Protein AF-A0A524IY17-F1 (afdb_monomer)

Secondary structure (DSSP, 8-state):
-----PPPPGGGHHHHHH---EEE---SS-TTPPPPTT--HHHHHHHHHT--HHHHHHHHHHTT-SEEEEESB-TTS-BSS--HHHHHHH---TT-B-SS-HHHHHHHHHHHTTPEEEEEEE-TTTTS-HHHHHHHHHHHHHHHHHHGGGEEEEEEET-----HHHHHHHHHHHHTT-TT-EEEEE-SS-TT---

Solvent-accessible surface area (backbone atoms only — not comparable to full-atom values): 10853 Å² total; per-residue (Å²): 130,83,79,78,75,76,81,73,56,81,73,53,48,61,64,66,73,48,75,54,63,50,76,46,88,54,64,90,40,59,91,98,49,69,70,54,91,85,71,43,21,64,60,49,34,53,56,59,68,66,56,58,61,67,63,52,47,51,53,39,56,76,68,66,42,45,29,40,34,41,33,44,29,55,88,90,67,43,28,45,36,59,55,70,58,42,34,74,75,77,40,83,62,66,48,20,40,14,88,58,45,51,59,52,53,44,16,55,55,30,48,76,72,70,21,39,28,27,40,30,36,54,43,68,40,61,88,54,55,72,68,48,32,55,51,40,32,48,35,42,24,53,53,21,45,74,42,20,79,33,43,46,32,39,42,28,39,54,41,67,62,80,52,64,67,59,51,47,52,48,52,50,17,61,21,62,30,20,80,66,34,46,76,43,77,37,47,84,57,66,92,89,63,85,130

Mean predicted aligned error: 4.97 Å

Foldseek 3Di:
DPPPPPDDDPLCVLVVVLVDAEEDEDEQADVVDDRPPPDALVVLQVVLVPDDLPVVLVVCLVVVGQEYEYEQYEPPLQGSADFPLCCVLVNDPRNSHHPDGSLLVNLVSNVVSNYAYEYEDEQQCLPDDPSRLVSVLVRLLRVQQSSARSHAEYEYALNPRPDPVSVVSSVCSNCNRPVSHYYDYHNNDPPPDDD

Radius of gyration: 17.33 Å; Cα contacts (8 Å, |Δi|>4): 299; chains: 1; bounding box: 41×40×54 Å

Nearest PDB structures (foldseek):
  3uet-assembly1_B  TM=6.946E-01  e=8.909E-06  Bifidobacterium longum subsp. infantis ATCC 15697 = JCM 1222 = DSM 20088
  3mo4-assembly2_B  TM=6.524E-01  e=2.198E-05  Bifidobacterium longum subsp. infantis ATCC 15697 = JCM 1222 = DSM 20088
  3mo4-assembly1_A  TM=6.314E-01  e=2.634E-05  Bifidobacterium longum subsp. infantis ATCC 15697 = JCM 1222 = DSM 20088
  5k9h-assembly1_A  TM=6.515E-01  e=6.405E-04  unidentified
  6hze-assembly2_B  TM=6.276E-01  e=1.467E-02  Phocaeicola paurosaccharolyticus

Structure (mmCIF, N/CA/C/O backbone):
data_AF-A0A524IY17-F1
#
_entry.id   AF-A0A524IY17-F1
#
loop_
_atom_site.group_PDB
_atom_site.id
_atom_site.type_symbol
_atom_site.label_atom_id
_atom_site.label_alt_id
_atom_site.label_comp_id
_atom_site.label_asym_id
_atom_site.label_entity_id
_atom_site.label_seq_id
_atom_site.pdbx_PDB_ins_code
_atom_site.Cartn_x
_atom_site.Cartn_y
_atom_site.Cartn_z
_atom_site.occupancy
_atom_site.B_iso_or_equiv
_atom_site.auth_seq_id
_atom_site.auth_comp_id
_atom_site.auth_asym_id
_atom_site.auth_atom_id
_atom_site.pdbx_PDB_model_num
ATOM 1 N N . MET A 1 1 ? 1.339 21.424 35.622 1.00 42.19 1 MET A N 1
ATOM 2 C CA . MET A 1 1 ? 0.299 21.605 34.586 1.00 42.19 1 MET A CA 1
ATOM 3 C C . MET A 1 1 ? -0.195 20.226 34.177 1.00 42.19 1 MET A C 1
ATOM 5 O O . MET A 1 1 ? 0.637 19.453 33.711 1.00 42.19 1 MET A O 1
ATOM 9 N N . PRO A 1 2 ? -1.471 19.858 34.377 1.00 45.47 2 PRO A N 1
ATOM 10 C CA . PRO A 1 2 ? -1.988 18.630 33.789 1.00 45.47 2 PRO A CA 1
ATOM 11 C C . PRO A 1 2 ? -1.947 18.797 32.268 1.00 45.47 2 PRO A C 1
ATOM 13 O O . PRO A 1 2 ? -2.463 19.780 31.739 1.00 45.47 2 PRO A O 1
ATOM 16 N N . SER A 1 3 ? -1.276 17.873 31.585 1.00 53.62 3 SER A N 1
ATOM 17 C CA . SER A 1 3 ? -1.263 17.780 30.126 1.00 53.62 3 SER A CA 1
ATOM 18 C C . SER A 1 3 ? -2.704 17.789 29.618 1.00 53.62 3 SER A C 1
ATOM 20 O O . SER A 1 3 ? -3.482 16.886 29.932 1.00 53.62 3 SER A O 1
ATOM 22 N N . THR A 1 4 ? -3.088 18.819 28.866 1.00 54.66 4 THR A N 1
ATOM 23 C CA . THR A 1 4 ? -4.341 18.811 28.119 1.00 54.66 4 THR A CA 1
ATOM 24 C C . THR A 1 4 ? -4.224 17.710 27.076 1.00 54.66 4 THR A C 1
ATOM 26 O O . THR A 1 4 ? -3.533 17.851 26.067 1.00 54.66 4 THR A O 1
ATOM 29 N N . ALA A 1 5 ? -4.854 16.566 27.346 1.00 63.03 5 ALA A N 1
ATOM 30 C CA . ALA A 1 5 ? -4.894 15.460 26.405 1.00 63.03 5 ALA A CA 1
ATOM 31 C C . ALA A 1 5 ? -5.408 15.989 25.058 1.00 63.03 5 ALA A C 1
ATOM 33 O O . ALA A 1 5 ? -6.539 16.471 24.962 1.00 63.03 5 ALA A O 1
ATOM 34 N N . LYS A 1 6 ? -4.559 15.950 24.022 1.00 65.25 6 LYS A N 1
ATOM 35 C CA . LYS A 1 6 ? -4.951 16.342 22.664 1.00 65.25 6 LYS A CA 1
ATOM 36 C C . LYS A 1 6 ? -6.201 15.552 22.281 1.00 65.25 6 LYS A C 1
ATOM 38 O O . LYS A 1 6 ? -6.191 14.321 22.322 1.00 65.25 6 LYS A O 1
ATOM 43 N N . LYS A 1 7 ? -7.271 16.260 21.904 1.00 67.94 7 LYS A N 1
ATOM 44 C CA . LYS A 1 7 ? -8.496 15.645 21.383 1.00 67.94 7 LYS A CA 1
ATOM 45 C C . LYS A 1 7 ? -8.116 14.801 20.167 1.00 67.94 7 LYS A C 1
ATOM 47 O O . LYS A 1 7 ? -7.589 15.326 19.188 1.00 67.94 7 LYS A O 1
ATOM 52 N N . LEU A 1 8 ? -8.329 13.493 20.264 1.00 64.56 8 LEU A N 1
ATOM 53 C CA . LEU A 1 8 ? -8.053 12.568 19.171 1.00 64.56 8 LEU A CA 1
ATOM 54 C C . LEU A 1 8 ? -8.943 12.916 17.977 1.00 64.56 8 LEU A C 1
ATOM 56 O O . LEU A 1 8 ? -10.128 13.215 18.151 1.00 64.56 8 LEU A O 1
ATOM 60 N N . SER A 1 9 ? -8.371 12.851 16.776 1.00 72.62 9 SER A N 1
ATOM 61 C CA . SER A 1 9 ? -9.166 12.897 15.552 1.00 72.62 9 SER A CA 1
ATOM 62 C C . SER A 1 9 ? -10.192 11.756 15.584 1.00 72.62 9 SER A C 1
ATOM 64 O O . SER A 1 9 ? -9.818 10.629 15.930 1.00 72.62 9 SER A O 1
ATOM 66 N N . PRO A 1 10 ? -11.460 11.987 15.200 1.00 71.44 10 PRO A N 1
ATOM 67 C CA . PRO A 1 10 ? -12.429 10.906 15.022 1.00 71.44 10 PRO A CA 1
ATOM 68 C C . PRO A 1 10 ? -11.886 9.775 14.134 1.00 71.44 10 PRO A C 1
ATOM 70 O O . PRO A 1 10 ? -12.119 8.602 14.423 1.00 71.44 10 PRO A O 1
ATOM 73 N N . THR A 1 11 ? -11.062 10.125 13.138 1.00 80.81 11 THR A N 1
ATOM 74 C CA . THR A 1 11 ? -10.456 9.189 12.180 1.00 80.81 11 THR A CA 1
ATOM 75 C C . THR A 1 11 ? -9.428 8.240 12.800 1.00 80.81 11 THR A C 1
ATOM 77 O O . THR A 1 11 ? -9.231 7.139 12.294 1.00 80.81 11 THR A O 1
ATOM 80 N N . THR A 1 12 ? -8.798 8.601 13.927 1.00 86.50 12 THR A N 1
ATOM 81 C CA . THR A 1 12 ? -7.769 7.772 14.588 1.00 86.50 12 THR A CA 1
ATOM 82 C C . THR A 1 12 ? -8.304 6.947 15.757 1.00 86.50 12 THR A C 1
ATOM 84 O O . THR A 1 12 ? -7.593 6.084 16.278 1.00 86.50 12 THR A O 1
ATOM 87 N N . LYS A 1 13 ? -9.562 7.165 16.165 1.00 90.69 13 LYS A N 1
ATOM 88 C CA . LYS A 1 13 ? -10.183 6.474 17.304 1.00 90.69 13 LYS A CA 1
ATOM 89 C C . LYS A 1 13 ? -10.174 4.952 17.131 1.00 90.69 13 LYS A C 1
ATOM 91 O O . LYS A 1 13 ? -9.831 4.243 18.073 1.00 90.69 13 LYS A O 1
ATOM 96 N N . TRP A 1 14 ? -10.502 4.458 15.935 1.00 93.19 14 TRP A N 1
ATOM 97 C CA . TRP A 1 14 ? -10.591 3.017 15.676 1.00 93.19 14 TRP A CA 1
ATOM 98 C C . TRP A 1 14 ? -9.255 2.302 15.910 1.00 93.19 14 TRP A C 1
ATOM 100 O O . TRP A 1 14 ? -9.248 1.212 16.468 1.00 93.19 14 TRP A O 1
ATOM 110 N N . LEU A 1 15 ? -8.130 2.919 15.528 1.00 94.19 15 LEU A N 1
ATOM 111 C CA . LEU A 1 15 ? -6.809 2.298 15.645 1.00 94.19 15 LEU A CA 1
ATOM 112 C C . LEU A 1 15 ? -6.390 2.188 17.113 1.00 94.19 15 LEU A C 1
ATOM 114 O O . LEU A 1 15 ? -5.868 1.162 17.540 1.00 94.19 15 LEU A O 1
ATOM 118 N N . ARG A 1 16 ? -6.685 3.222 17.909 1.00 91.81 16 ARG A N 1
ATOM 119 C CA . ARG A 1 16 ? -6.499 3.181 19.364 1.00 91.81 16 ARG A CA 1
ATOM 120 C C . ARG A 1 16 ? -7.336 2.066 19.997 1.00 91.81 16 ARG A C 1
ATOM 122 O O . ARG A 1 16 ? -6.832 1.331 20.841 1.00 91.81 16 ARG A O 1
ATOM 129 N N . ASP A 1 17 ? -8.603 1.960 19.604 1.00 93.81 17 ASP A N 1
ATOM 130 C CA . ASP A 1 17 ? -9.542 0.993 20.179 1.00 93.81 17 ASP A CA 1
ATOM 131 C C . ASP A 1 17 ? -9.215 -0.453 19.749 1.00 93.81 17 ASP A C 1
ATOM 133 O O . ASP A 1 17 ? -9.457 -1.385 20.516 1.00 93.81 17 ASP A O 1
ATOM 137 N N . ALA A 1 18 ? -8.603 -0.636 18.572 1.00 95.75 18 ALA A N 1
ATOM 138 C CA . ALA A 1 18 ? -8.152 -1.926 18.049 1.00 95.75 18 ALA A CA 1
ATOM 139 C C . ALA A 1 18 ? -7.019 -2.563 18.877 1.00 95.75 18 ALA A C 1
ATOM 141 O O . ALA A 1 18 ? -6.963 -3.785 18.990 1.00 95.75 18 ALA A O 1
ATOM 142 N N . LYS A 1 19 ? -6.154 -1.747 19.502 1.00 95.19 19 LYS A N 1
ATOM 143 C CA . LYS A 1 19 ? -5.011 -2.125 20.370 1.00 95.19 19 LYS A CA 1
ATOM 144 C C . LYS A 1 19 ? -3.874 -2.903 19.699 1.00 95.19 19 LYS A C 1
ATOM 146 O O . LYS A 1 19 ? -2.718 -2.637 20.006 1.00 95.19 19 LYS A O 1
ATOM 151 N N . TRP A 1 20 ? -4.176 -3.858 18.829 1.00 97.62 20 TRP A N 1
ATOM 152 C CA . TRP A 1 20 ? -3.202 -4.717 18.163 1.00 97.62 20 TRP A CA 1
ATOM 153 C C . TRP A 1 20 ? -3.673 -5.062 16.752 1.00 97.62 20 TRP A C 1
ATOM 155 O O . TRP A 1 20 ? -4.853 -4.948 16.446 1.00 97.62 20 TRP A O 1
ATOM 165 N N . GLY A 1 21 ? -2.756 -5.504 15.901 1.00 97.75 21 GLY A N 1
ATOM 166 C CA . GLY A 1 21 ? -3.056 -6.011 14.567 1.00 97.75 21 GLY A CA 1
ATOM 167 C C . GLY A 1 21 ? -1.892 -6.841 14.048 1.00 97.75 21 GLY A C 1
ATOM 168 O O . GLY A 1 21 ? -0.900 -7.030 14.755 1.00 97.75 21 GLY A O 1
ATOM 169 N N . LEU A 1 22 ? -2.008 -7.334 12.819 1.00 98.19 22 LEU A N 1
ATOM 170 C CA . LEU A 1 22 ? -0.959 -8.127 12.179 1.00 98.19 22 LEU A CA 1
ATOM 171 C C . LEU A 1 22 ? -0.368 -7.390 10.984 1.00 98.19 22 LEU A C 1
ATOM 173 O O . LEU A 1 22 ? -1.062 -6.657 10.286 1.00 98.19 22 LEU A O 1
ATOM 177 N N . PHE A 1 23 ? 0.920 -7.606 10.746 1.00 97.06 23 PHE A N 1
ATOM 178 C CA . PHE A 1 23 ? 1.643 -7.030 9.623 1.00 97.06 23 PHE A CA 1
ATOM 179 C C . PHE A 1 23 ? 2.423 -8.135 8.928 1.00 97.06 23 PHE A C 1
ATOM 181 O O . PHE A 1 23 ? 3.188 -8.849 9.571 1.00 97.06 23 PHE A O 1
ATOM 188 N N . THR A 1 24 ? 2.246 -8.273 7.614 1.00 94.19 24 THR A N 1
ATOM 189 C CA . THR A 1 24 ? 3.071 -9.159 6.790 1.00 94.19 24 THR A CA 1
ATOM 190 C C . THR A 1 24 ? 3.801 -8.389 5.698 1.00 94.19 24 THR A C 1
ATOM 192 O O . THR A 1 24 ? 3.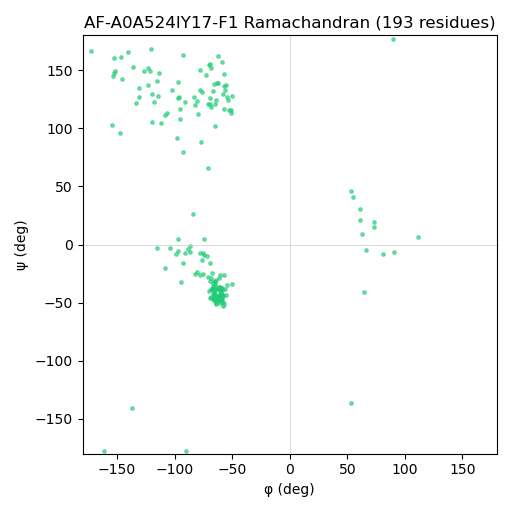216 -7.634 4.917 1.00 94.19 24 THR A O 1
ATOM 195 N N . HIS A 1 25 ? 5.105 -8.630 5.621 1.00 93.06 25 HIS A N 1
ATOM 196 C CA . HIS A 1 25 ? 5.881 -8.294 4.443 1.00 93.06 25 HIS A CA 1
ATOM 197 C C . HIS A 1 25 ? 5.676 -9.369 3.378 1.00 93.06 25 HIS A C 1
ATOM 199 O O . HIS A 1 25 ? 6.090 -10.511 3.551 1.00 93.06 25 HIS A O 1
ATOM 205 N N . TYR A 1 26 ? 5.009 -8.989 2.289 1.00 94.44 26 TYR A N 1
ATOM 206 C CA . TYR A 1 26 ? 4.805 -9.828 1.114 1.00 94.44 26 TYR A CA 1
ATOM 207 C C . TYR A 1 26 ? 5.597 -9.225 -0.046 1.00 94.44 26 TYR A C 1
ATOM 209 O O . TYR A 1 26 ? 5.260 -8.158 -0.554 1.00 94.44 26 TYR A O 1
ATOM 217 N N . MET A 1 27 ? 6.722 -9.852 -0.371 1.00 91.88 27 MET A N 1
ATOM 218 C CA . MET A 1 27 ? 7.768 -9.297 -1.231 1.00 91.88 27 MET A CA 1
ATOM 219 C C . MET A 1 27 ? 8.534 -10.428 -1.926 1.00 91.88 27 MET A C 1
ATOM 221 O O . MET A 1 27 ? 8.505 -11.573 -1.477 1.00 91.88 27 MET A O 1
ATOM 225 N N . VAL A 1 28 ? 9.223 -10.106 -3.025 1.00 91.19 28 VAL A N 1
ATOM 226 C CA . VAL A 1 28 ? 9.990 -11.079 -3.833 1.00 91.19 28 VAL A CA 1
ATOM 227 C C . VAL A 1 28 ? 11.275 -11.577 -3.168 1.00 91.19 28 VAL A C 1
ATOM 229 O O . VAL A 1 28 ? 11.904 -12.504 -3.670 1.00 91.19 28 VAL A O 1
ATOM 232 N N . HIS A 1 29 ? 11.682 -10.961 -2.062 1.00 85.06 29 HIS A N 1
ATOM 233 C CA . HIS A 1 29 ? 12.916 -11.254 -1.347 1.00 85.06 29 HIS A CA 1
ATOM 234 C C . HIS A 1 29 ? 12.685 -11.192 0.164 1.00 85.06 29 HIS A C 1
ATOM 236 O O . HIS A 1 29 ? 11.682 -10.659 0.624 1.00 85.06 29 HIS A O 1
ATOM 242 N N . MET A 1 30 ? 13.616 -11.715 0.958 1.00 82.25 30 MET A N 1
ATOM 243 C CA . MET A 1 30 ? 13.570 -11.517 2.410 1.00 82.25 30 MET A CA 1
ATOM 244 C C . MET A 1 30 ? 13.840 -10.047 2.758 1.00 82.25 30 MET A C 1
ATOM 246 O O . MET A 1 30 ? 14.587 -9.390 2.025 1.00 82.25 30 MET A O 1
ATOM 250 N N . PRO A 1 31 ? 13.314 -9.515 3.877 1.00 76.81 31 PRO A N 1
ATOM 251 C CA . PRO A 1 31 ? 13.676 -8.179 4.339 1.00 76.81 31 PRO A CA 1
ATOM 252 C C . PRO A 1 31 ? 15.200 -8.002 4.381 1.00 76.81 31 PRO A C 1
ATOM 254 O O . PRO A 1 31 ? 15.908 -8.831 4.951 1.00 76.81 31 PRO A O 1
ATOM 257 N N . SER A 1 32 ? 15.700 -6.939 3.746 1.00 77.62 32 SER A N 1
ATOM 258 C CA . SER A 1 32 ? 17.138 -6.639 3.593 1.00 77.62 32 SER A CA 1
ATOM 259 C C . SER A 1 32 ? 17.967 -7.658 2.787 1.00 77.62 32 SER A C 1
ATOM 261 O O . SER A 1 32 ? 19.190 -7.546 2.754 1.00 77.62 32 SER A O 1
ATOM 263 N N . GLY A 1 33 ? 17.333 -8.634 2.133 1.00 83.56 33 GLY A N 1
ATOM 264 C CA . GLY A 1 33 ? 17.981 -9.597 1.240 1.00 83.56 33 GLY A CA 1
ATOM 265 C C . GLY A 1 33 ? 17.981 -9.154 -0.231 1.00 83.56 33 GLY A C 1
ATOM 266 O O . GLY A 1 33 ? 17.204 -8.272 -0.606 1.00 83.56 33 GLY A O 1
ATOM 267 N N . PRO A 1 34 ? 18.836 -9.761 -1.076 1.00 88.88 34 PRO A N 1
ATOM 268 C CA . PRO A 1 34 ? 18.829 -9.505 -2.511 1.00 88.88 34 PRO A CA 1
ATOM 269 C C . PRO A 1 34 ? 17.574 -10.087 -3.171 1.00 88.88 34 PRO A C 1
ATOM 271 O O . PRO A 1 34 ? 16.989 -11.061 -2.691 1.00 88.88 34 PRO A O 1
ATOM 274 N N . ILE A 1 35 ? 17.190 -9.506 -4.306 1.00 91.06 35 ILE A N 1
ATOM 275 C CA . ILE A 1 35 ? 16.221 -10.127 -5.211 1.00 91.06 35 ILE A CA 1
ATOM 276 C C . ILE A 1 35 ? 16.880 -11.385 -5.790 1.00 91.06 35 ILE A C 1
ATOM 278 O O . ILE A 1 35 ? 18.026 -11.281 -6.223 1.00 91.06 35 ILE A O 1
ATOM 282 N N . PRO A 1 36 ? 16.198 -12.544 -5.802 1.00 91.25 36 PRO A N 1
ATOM 283 C CA . PRO A 1 36 ? 16.723 -13.738 -6.458 1.00 91.25 36 PRO A CA 1
ATOM 284 C C . PRO A 1 36 ? 17.060 -13.470 -7.931 1.00 91.25 36 PRO A C 1
ATOM 286 O O . PRO A 1 36 ? 16.276 -12.822 -8.626 1.00 91.25 36 PRO A O 1
ATOM 289 N N . ASP A 1 37 ? 18.200 -13.976 -8.404 1.00 92.50 37 ASP A N 1
ATOM 290 C CA . ASP A 1 37 ? 18.693 -13.725 -9.769 1.00 92.50 37 ASP A CA 1
ATOM 291 C C . ASP A 1 37 ? 17.732 -14.238 -10.854 1.00 92.50 37 ASP A C 1
ATOM 293 O O . ASP A 1 37 ? 17.662 -13.680 -11.948 1.00 92.50 37 ASP A O 1
ATOM 297 N N . ASP A 1 38 ? 16.968 -15.286 -10.545 1.00 94.31 38 ASP A N 1
ATOM 298 C CA . ASP A 1 38 ? 15.969 -15.892 -11.422 1.00 94.31 38 ASP A CA 1
ATOM 299 C C . ASP A 1 38 ? 14.586 -15.225 -11.328 1.00 94.31 38 ASP A C 1
ATOM 301 O O . ASP A 1 38 ? 13.672 -15.619 -12.047 1.00 94.31 38 ASP A O 1
ATOM 305 N N . MET A 1 39 ? 14.401 -14.212 -10.472 1.00 96.06 39 MET A N 1
ATOM 306 C CA . MET A 1 39 ? 13.105 -13.559 -10.286 1.00 96.06 39 MET A CA 1
ATOM 307 C C . MET A 1 39 ? 12.700 -12.740 -11.516 1.00 96.06 39 MET A C 1
ATOM 309 O O . MET A 1 39 ? 13.345 -11.750 -11.870 1.00 96.06 39 MET A O 1
ATOM 313 N N . THR A 1 40 ? 11.552 -13.086 -12.100 1.00 96.94 40 THR A N 1
ATOM 314 C CA . THR A 1 40 ? 10.927 -12.378 -13.227 1.00 96.94 40 THR A CA 1
ATOM 315 C C . THR A 1 40 ? 9.527 -11.878 -12.873 1.00 96.94 40 THR A C 1
ATOM 317 O O . THR A 1 40 ? 8.940 -12.272 -11.861 1.00 96.94 40 THR A O 1
ATOM 320 N N . GLY A 1 41 ? 8.961 -11.011 -13.720 1.00 97.38 41 GLY A N 1
ATOM 321 C CA . GLY A 1 41 ? 7.566 -10.580 -13.593 1.00 97.38 41 GLY A CA 1
ATOM 322 C C . GLY A 1 41 ? 6.575 -11.746 -13.652 1.00 97.38 41 GLY A C 1
ATOM 323 O O . GLY A 1 41 ? 5.620 -11.765 -12.881 1.00 97.38 41 GLY A O 1
ATOM 324 N N . ASP A 1 42 ? 6.829 -12.758 -14.485 1.00 98.25 42 ASP A N 1
ATOM 325 C CA . ASP A 1 42 ? 5.977 -13.953 -14.578 1.00 98.25 42 ASP A CA 1
ATOM 326 C C . ASP A 1 42 ? 6.013 -14.782 -13.294 1.00 98.25 42 ASP A C 1
ATOM 328 O O . ASP A 1 42 ? 4.965 -15.079 -12.727 1.00 98.25 42 ASP A O 1
ATOM 332 N N . ILE A 1 43 ? 7.208 -15.044 -12.755 1.00 97.88 43 ILE A N 1
ATOM 333 C CA . ILE A 1 43 ? 7.359 -15.754 -11.477 1.00 97.88 43 ILE A CA 1
ATOM 334 C C . ILE A 1 43 ? 6.685 -14.980 -10.340 1.00 97.88 43 ILE A C 1
ATOM 336 O O . ILE A 1 43 ? 6.082 -15.577 -9.444 1.00 97.88 43 ILE A O 1
ATOM 340 N N . TRP A 1 44 ? 6.769 -13.647 -10.351 1.00 97.88 44 TRP A N 1
ATOM 341 C CA . TRP A 1 44 ? 6.060 -12.832 -9.371 1.00 97.88 44 TRP A CA 1
ATOM 342 C C . TRP A 1 44 ? 4.540 -12.934 -9.531 1.00 97.88 44 TRP A C 1
ATOM 344 O O . TRP A 1 44 ? 3.846 -13.138 -8.536 1.00 97.88 44 TRP A O 1
ATOM 354 N N . ASN A 1 45 ? 4.023 -12.872 -10.760 1.00 98.62 45 ASN A N 1
ATOM 355 C CA . ASN A 1 45 ? 2.601 -13.084 -11.034 1.00 98.62 45 ASN A CA 1
ATOM 356 C C . ASN A 1 45 ? 2.135 -14.459 -10.555 1.00 98.62 45 ASN A C 1
ATOM 358 O O . ASN A 1 45 ? 1.120 -14.524 -9.873 1.00 98.62 45 ASN A O 1
ATOM 362 N N . ASP A 1 46 ? 2.887 -15.532 -10.801 1.00 98.38 46 ASP A N 1
ATOM 363 C CA . ASP A 1 46 ? 2.544 -16.874 -10.312 1.00 98.38 46 ASP A CA 1
ATOM 364 C C . ASP A 1 46 ? 2.461 -16.923 -8.781 1.00 98.38 46 ASP A C 1
ATOM 366 O O . ASP A 1 46 ? 1.512 -17.473 -8.213 1.00 98.38 46 ASP A O 1
ATOM 370 N N . LYS A 1 47 ? 3.407 -16.274 -8.086 1.00 97.69 47 LYS A N 1
ATOM 371 C CA . LYS A 1 47 ? 3.380 -16.154 -6.620 1.00 97.69 47 LYS A CA 1
ATOM 372 C C . LYS A 1 47 ? 2.139 -15.404 -6.143 1.00 97.69 47 LYS A C 1
ATOM 374 O O . LYS A 1 47 ? 1.459 -15.901 -5.243 1.00 97.69 47 LYS A O 1
ATOM 379 N N . VAL A 1 48 ? 1.821 -14.256 -6.743 1.00 98.38 48 VAL A N 1
ATOM 380 C CA . VAL A 1 48 ? 0.638 -13.463 -6.373 1.00 98.38 48 VAL A CA 1
ATOM 381 C C . VAL A 1 48 ? -0.652 -14.202 -6.720 1.00 98.38 48 VAL A C 1
ATOM 383 O O . VAL A 1 48 ? -1.572 -14.212 -5.910 1.00 98.38 48 VAL A O 1
ATOM 386 N N . ASN A 1 49 ? -0.717 -14.904 -7.850 1.00 98.62 49 ASN A N 1
ATOM 387 C CA . ASN A 1 49 ? -1.862 -15.723 -8.260 1.00 98.62 49 ASN A CA 1
ATOM 388 C C . ASN A 1 49 ? -2.099 -16.914 -7.322 1.00 98.62 49 ASN A C 1
ATOM 390 O O . ASN A 1 49 ? -3.245 -17.274 -7.070 1.00 98.62 49 ASN A O 1
ATOM 394 N N . SER A 1 50 ? -1.044 -17.476 -6.729 1.00 98.25 50 SER A N 1
ATOM 395 C CA . SER A 1 50 ? -1.159 -18.566 -5.748 1.00 98.25 50 SER A CA 1
ATOM 396 C C . SER A 1 50 ? -1.668 -18.130 -4.363 1.00 98.25 50 SER A C 1
ATOM 398 O O . SER A 1 50 ? -1.949 -18.976 -3.508 1.00 98.25 50 SER A O 1
ATOM 400 N N . PHE A 1 51 ? -1.787 -16.821 -4.109 1.00 98.50 51 PHE A N 1
ATOM 401 C CA . PHE A 1 51 ? -2.198 -16.298 -2.807 1.00 98.50 51 PHE A CA 1
ATOM 402 C C . PHE A 1 51 ? -3.672 -16.617 -2.508 1.00 98.50 51 PHE A C 1
ATOM 404 O O . PHE A 1 51 ? -4.568 -16.256 -3.275 1.00 98.50 51 PHE A O 1
ATOM 411 N N . GLN A 1 52 ? -3.927 -17.246 -1.359 1.00 98.50 52 GLN A N 1
ATOM 412 C CA . GLN A 1 52 ? -5.259 -17.680 -0.924 1.00 98.50 52 GLN A CA 1
ATOM 413 C C . GLN A 1 52 ? -5.862 -16.653 0.045 1.00 98.50 52 GLN A C 1
ATOM 415 O O . GLN A 1 52 ? -5.605 -16.683 1.250 1.00 98.50 52 GLN A O 1
ATOM 420 N N . VAL A 1 53 ? -6.611 -15.701 -0.518 1.00 98.75 53 VAL A N 1
ATOM 421 C CA . VAL A 1 53 ? -7.214 -14.560 0.197 1.00 98.75 53 VAL A CA 1
ATOM 422 C C . VAL A 1 53 ? -8.207 -15.023 1.265 1.00 98.75 53 VAL A C 1
ATOM 424 O O . VAL A 1 53 ? -8.139 -14.561 2.402 1.00 98.75 53 VAL A O 1
ATOM 427 N N . ASP A 1 54 ? -9.067 -15.976 0.919 1.00 98.50 54 ASP A N 1
ATOM 428 C CA . ASP A 1 54 ? -10.062 -16.596 1.795 1.00 98.50 54 ASP A CA 1
ATOM 429 C C . ASP A 1 54 ? -9.418 -17.276 3.011 1.00 98.50 54 ASP A C 1
ATOM 431 O O . ASP A 1 54 ? -9.791 -17.001 4.150 1.00 98.50 54 ASP A O 1
ATOM 435 N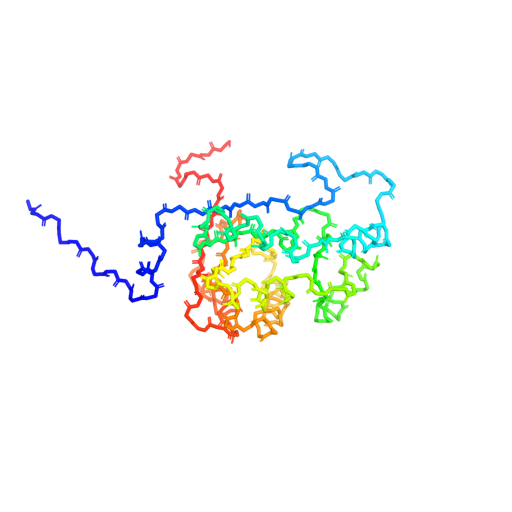 N . LYS A 1 55 ? -8.377 -18.087 2.790 1.00 98.69 55 LYS A N 1
ATOM 436 C CA . LYS A 1 55 ? -7.687 -18.809 3.868 1.00 98.69 55 LYS A CA 1
ATOM 437 C C . LYS A 1 55 ? -6.967 -17.874 4.826 1.00 98.69 55 LYS A C 1
ATOM 439 O O . LYS A 1 55 ? -7.011 -18.093 6.036 1.00 98.69 55 LYS A O 1
ATOM 444 N N . LEU A 1 56 ? -6.316 -16.827 4.312 1.00 98.56 56 LEU A N 1
ATOM 445 C CA . LEU A 1 56 ? -5.741 -15.801 5.180 1.00 98.56 56 LEU A CA 1
ATOM 446 C C . LEU A 1 56 ? -6.849 -15.110 5.982 1.00 98.56 56 LEU A C 1
ATOM 448 O O . LEU A 1 56 ? -6.722 -14.940 7.193 1.00 98.56 56 LEU A O 1
ATOM 452 N N . ALA A 1 57 ? -7.945 -14.726 5.329 1.00 98.75 57 ALA A N 1
ATOM 453 C CA . ALA A 1 57 ? -9.053 -14.051 5.983 1.00 98.75 57 ALA A CA 1
ATOM 454 C C . ALA A 1 57 ? -9.701 -14.919 7.081 1.00 98.75 57 ALA A C 1
ATOM 456 O O . ALA A 1 57 ? -10.023 -14.398 8.154 1.00 98.75 57 ALA A O 1
ATOM 457 N N . ASP A 1 58 ? -9.814 -16.234 6.874 1.00 98.81 58 ASP A N 1
ATOM 458 C CA . ASP A 1 58 ? -10.255 -17.204 7.885 1.00 98.81 58 ASP A CA 1
ATOM 459 C C . ASP A 1 58 ? -9.332 -17.205 9.106 1.00 98.81 58 ASP A C 1
ATOM 461 O O . ASP A 1 58 ? -9.802 -17.100 10.241 1.00 98.81 58 ASP A O 1
ATOM 465 N N . GLN A 1 59 ? -8.014 -17.245 8.889 1.00 98.69 59 GLN A N 1
ATOM 466 C CA . GLN A 1 59 ? -7.026 -17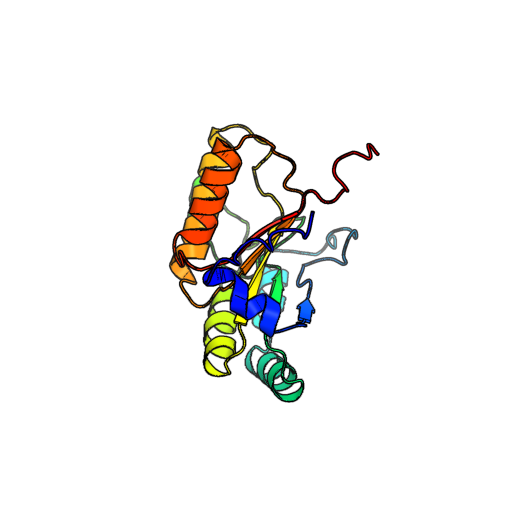.200 9.970 1.00 98.69 59 GLN A CA 1
ATOM 467 C C . GLN A 1 59 ? -7.103 -15.888 10.758 1.00 98.69 59 GLN A C 1
ATOM 469 O O . GLN A 1 59 ? -7.136 -15.903 11.990 1.00 98.69 59 GLN A O 1
ATOM 474 N N . LEU A 1 60 ? -7.184 -14.747 10.068 1.00 98.69 60 LEU A N 1
ATOM 475 C CA . LEU A 1 60 ? -7.307 -13.435 10.710 1.00 98.69 60 LEU A CA 1
ATOM 476 C C . LEU A 1 60 ? -8.611 -13.317 11.515 1.00 98.69 60 LEU A C 1
ATOM 478 O O . LEU A 1 60 ? -8.608 -12.769 12.620 1.00 98.69 60 LEU A O 1
ATOM 482 N N . THR A 1 61 ? -9.705 -13.880 10.996 1.00 98.62 61 THR A N 1
ATOM 483 C CA . THR A 1 61 ? -11.008 -13.929 11.677 1.00 98.62 61 THR A CA 1
ATOM 484 C C . THR A 1 61 ? -10.941 -14.787 12.937 1.00 98.62 61 THR A C 1
ATOM 486 O O . THR A 1 61 ? -11.374 -14.346 14.002 1.00 98.62 61 THR A O 1
ATOM 489 N N . ALA A 1 62 ? -10.353 -15.985 12.851 1.00 98.62 62 ALA A N 1
ATOM 490 C CA . ALA A 1 62 ? -10.186 -16.887 13.989 1.00 98.62 62 ALA A CA 1
ATOM 491 C C . ALA A 1 62 ? -9.356 -16.245 15.114 1.00 98.62 62 ALA A C 1
ATOM 493 O O . ALA A 1 62 ? -9.677 -16.389 16.295 1.00 98.62 62 ALA A O 1
ATOM 494 N N . LEU A 1 63 ? -8.333 -15.473 14.742 1.00 98.25 63 LEU A N 1
ATOM 495 C CA . LEU A 1 63 ? -7.494 -14.706 15.663 1.00 98.25 63 LEU A CA 1
ATOM 496 C C . LEU A 1 63 ? -8.154 -13.409 16.163 1.00 98.25 63 LEU A C 1
ATOM 498 O O . LEU A 1 63 ? -7.607 -12.759 17.052 1.00 98.25 63 LEU A O 1
ATOM 502 N N . LYS A 1 64 ? -9.321 -13.029 15.624 1.00 97.81 64 LYS A N 1
ATOM 503 C CA . LYS A 1 64 ? -10.030 -11.773 15.927 1.00 97.81 64 LYS A CA 1
ATOM 504 C C . LYS A 1 64 ? -9.144 -10.540 15.715 1.00 97.81 64 LYS A C 1
ATOM 506 O O . LYS A 1 64 ? -9.155 -9.606 16.517 1.00 97.81 64 LYS A O 1
ATOM 511 N N . VAL A 1 65 ? -8.361 -10.559 14.638 1.00 98.19 65 VAL A N 1
ATOM 512 C CA . VAL A 1 65 ? -7.450 -9.473 14.261 1.00 98.19 65 VAL A CA 1
ATOM 513 C C . VAL A 1 65 ? -8.280 -8.281 13.775 1.00 98.19 65 VAL A C 1
ATOM 515 O O . VAL A 1 65 ? -9.013 -8.423 12.800 1.00 98.19 65 VAL A O 1
ATOM 518 N N . PRO A 1 66 ? -8.178 -7.094 14.393 1.00 98.12 66 PRO A N 1
ATOM 519 C CA . PRO A 1 66 ? -9.014 -5.954 14.007 1.00 98.12 66 PRO A CA 1
ATOM 520 C C . PRO A 1 66 ? -8.489 -5.211 12.767 1.00 98.12 66 PRO A C 1
ATOM 522 O O . PRO A 1 66 ? -9.258 -4.536 12.080 1.00 98.12 66 PRO A O 1
ATOM 525 N N . TYR A 1 67 ? -7.189 -5.317 12.466 1.00 98.62 67 TYR A N 1
ATOM 526 C CA . TYR A 1 67 ? -6.595 -4.783 11.241 1.00 98.62 67 TYR A CA 1
ATOM 527 C C . TYR A 1 67 ? -5.360 -5.571 10.795 1.00 98.62 67 TYR A C 1
ATOM 529 O O . TYR A 1 67 ? -4.609 -6.107 11.615 1.00 98.62 67 TYR A O 1
ATOM 537 N N . PHE A 1 68 ? -5.138 -5.602 9.484 1.00 98.75 68 PHE A N 1
ATOM 538 C CA . PHE A 1 68 ? -4.054 -6.340 8.843 1.00 98.75 68 PHE A CA 1
ATOM 539 C C . PHE A 1 68 ? -3.292 -5.450 7.860 1.00 98.75 68 PHE A C 1
ATOM 541 O O . PHE A 1 68 ? -3.909 -4.748 7.065 1.00 98.75 68 PHE A O 1
ATOM 548 N N . PHE A 1 69 ? -1.961 -5.494 7.902 1.00 98.56 69 PHE A N 1
ATOM 549 C CA . PHE A 1 69 ? -1.077 -4.820 6.955 1.00 98.56 69 PHE A CA 1
ATOM 550 C C . PHE A 1 69 ? -0.506 -5.791 5.922 1.00 98.56 69 PHE A C 1
ATOM 552 O O . PHE A 1 69 ? 0.072 -6.817 6.289 1.00 98.56 69 PHE A O 1
ATOM 559 N N . ILE A 1 70 ? -0.566 -5.392 4.648 1.00 98.19 70 ILE A N 1
ATOM 560 C CA . ILE A 1 70 ? 0.173 -6.023 3.548 1.00 98.19 70 ILE A CA 1
ATOM 561 C C . ILE A 1 70 ? 1.094 -5.019 2.850 1.00 98.19 70 ILE A C 1
ATOM 563 O O . ILE A 1 70 ? 0.811 -3.824 2.766 1.00 98.19 70 ILE A O 1
ATOM 567 N N . THR A 1 71 ? 2.214 -5.513 2.332 1.00 97.38 71 THR A N 1
ATOM 568 C CA . THR A 1 71 ? 3.122 -4.745 1.472 1.00 97.38 71 THR A CA 1
ATOM 569 C C . THR A 1 71 ? 2.594 -4.722 0.041 1.00 97.38 71 THR A C 1
ATOM 571 O O . THR A 1 71 ? 2.392 -5.784 -0.539 1.00 97.38 71 THR A O 1
ATOM 574 N N . ILE A 1 72 ? 2.391 -3.530 -0.533 1.00 97.81 72 ILE A N 1
ATOM 575 C CA . ILE A 1 72 ? 2.039 -3.397 -1.959 1.00 97.81 72 ILE A CA 1
ATOM 576 C C . ILE A 1 72 ? 3.249 -3.797 -2.806 1.00 97.81 72 ILE A C 1
ATOM 578 O O . ILE A 1 72 ? 3.122 -4.554 -3.759 1.00 97.81 72 ILE A O 1
ATOM 582 N N . GLY A 1 73 ? 4.425 -3.289 -2.432 1.00 94.06 73 GLY A N 1
ATOM 583 C CA . GLY A 1 73 ? 5.730 -3.600 -3.008 1.00 94.06 73 GLY A CA 1
ATOM 584 C C . GLY A 1 73 ? 6.844 -2.948 -2.185 1.00 94.06 73 GLY A C 1
ATOM 585 O O . GLY A 1 73 ? 6.573 -2.093 -1.337 1.00 94.06 73 GLY A O 1
ATOM 586 N N . GLN A 1 74 ? 8.093 -3.361 -2.408 1.00 89.25 74 GLN A N 1
ATOM 587 C CA . GLN A 1 74 ? 9.276 -2.832 -1.715 1.00 89.25 74 GLN A CA 1
ATOM 588 C C . GLN A 1 74 ? 10.432 -2.609 -2.711 1.00 89.25 74 GLN A C 1
ATOM 590 O O . GLN A 1 74 ? 10.200 -2.133 -3.823 1.00 89.25 74 GLN A O 1
ATOM 595 N N . GLY A 1 75 ? 11.676 -2.917 -2.326 1.00 82.38 75 GLY A N 1
ATOM 596 C CA . GLY A 1 75 ? 12.820 -2.884 -3.232 1.00 82.38 75 GLY A CA 1
ATOM 597 C C . GLY A 1 75 ? 12.596 -3.799 -4.439 1.00 82.38 75 GLY A C 1
ATOM 598 O O . GLY A 1 75 ? 11.920 -4.821 -4.350 1.00 82.38 75 GLY A O 1
ATOM 599 N N . GLY A 1 76 ? 13.123 -3.404 -5.599 1.00 82.88 76 GLY A N 1
ATOM 600 C CA . GLY A 1 76 ? 12.993 -4.182 -6.837 1.00 82.88 76 GLY A CA 1
ATOM 601 C C . GLY A 1 76 ? 11.788 -3.864 -7.716 1.00 82.88 76 GLY A C 1
ATOM 602 O O . GLY A 1 76 ? 11.739 -4.356 -8.846 1.00 82.88 76 GLY A O 1
ATOM 603 N N . ASN A 1 77 ? 10.872 -3.010 -7.241 1.00 90.38 77 ASN A N 1
ATOM 604 C CA . ASN A 1 77 ? 9.692 -2.532 -7.974 1.00 90.38 77 ASN A CA 1
ATOM 605 C C . ASN A 1 77 ? 8.718 -3.649 -8.396 1.00 90.38 77 ASN A C 1
ATOM 607 O O . ASN A 1 77 ? 8.059 -3.530 -9.425 1.00 90.38 77 ASN A O 1
ATOM 611 N N . TYR A 1 78 ? 8.634 -4.726 -7.610 1.00 96.81 78 TYR A N 1
ATOM 612 C CA . TYR A 1 78 ? 7.611 -5.763 -7.751 1.00 96.81 78 TYR A CA 1
ATOM 613 C C . TYR A 1 78 ? 6.404 -5.419 -6.874 1.00 96.81 78 TYR A C 1
ATOM 615 O O . TYR A 1 78 ? 6.557 -5.249 -5.662 1.00 96.81 78 TYR A O 1
ATOM 623 N N . TYR A 1 79 ? 5.221 -5.315 -7.483 1.00 98.06 79 TYR A N 1
ATOM 624 C CA . TYR A 1 79 ? 3.987 -4.895 -6.820 1.00 98.06 79 TYR A CA 1
ATOM 625 C C . TYR A 1 79 ? 2.887 -5.955 -6.958 1.00 98.06 79 TYR A C 1
ATOM 627 O O . TYR A 1 79 ? 2.675 -6.507 -8.039 1.00 98.06 79 TYR A O 1
ATOM 635 N N . CYS A 1 80 ? 2.151 -6.234 -5.881 1.00 98.38 80 CYS A N 1
ATOM 636 C CA . CYS A 1 80 ? 1.019 -7.175 -5.865 1.00 98.38 80 CYS A CA 1
ATOM 637 C C . CYS A 1 80 ? -0.310 -6.538 -6.332 1.00 98.38 80 CYS A C 1
ATOM 639 O O . CYS A 1 80 ? -1.394 -6.942 -5.912 1.00 98.38 80 CYS A O 1
ATOM 641 N N . SER A 1 81 ? -0.222 -5.493 -7.159 1.00 98.62 81 SER A N 1
ATOM 642 C CA . SER A 1 81 ? -1.368 -4.821 -7.765 1.00 98.62 81 SER A CA 1
ATOM 643 C C . SER A 1 81 ? -0.973 -4.145 -9.087 1.00 98.62 81 SER A C 1
ATOM 645 O O . SER A 1 81 ? 0.142 -3.611 -9.174 1.00 98.62 81 SER A O 1
ATOM 647 N N . PRO A 1 82 ? -1.865 -4.104 -10.095 1.00 98.62 82 PRO A N 1
ATOM 648 C CA . PRO A 1 82 ? -1.627 -3.400 -11.351 1.00 98.62 82 PRO A CA 1
ATOM 649 C C . PRO A 1 82 ? -1.617 -1.879 -11.161 1.00 98.62 82 PRO A C 1
ATOM 651 O O . PRO A 1 82 ? -2.262 -1.342 -10.256 1.00 98.62 82 PRO A O 1
ATOM 654 N N . ASN A 1 83 ? -0.935 -1.148 -12.045 1.00 98.62 83 ASN A N 1
ATOM 655 C CA . ASN A 1 83 ? -1.016 0.314 -12.111 1.00 98.62 83 ASN A CA 1
ATOM 656 C C . ASN A 1 83 ? -0.685 0.808 -13.526 1.00 98.62 83 ASN A C 1
ATOM 658 O O . ASN A 1 83 ? 0.479 0.867 -13.921 1.00 98.62 83 ASN A O 1
ATOM 662 N N . ALA A 1 84 ? -1.711 1.170 -14.291 1.00 98.44 84 ALA A N 1
ATOM 663 C CA . ALA A 1 84 ? -1.544 1.612 -15.672 1.00 98.44 84 ALA A CA 1
ATOM 664 C C . ALA A 1 84 ? -0.855 2.984 -15.741 1.00 98.44 84 ALA A C 1
ATOM 666 O O . ALA A 1 84 ? -0.092 3.267 -16.666 1.00 98.44 84 ALA A O 1
ATOM 667 N N . THR A 1 85 ? -1.080 3.843 -14.742 1.00 98.69 85 THR A N 1
ATOM 668 C CA . THR A 1 85 ? -0.382 5.126 -14.626 1.00 98.69 85 THR A CA 1
ATOM 669 C C . THR A 1 85 ? 1.115 4.952 -14.412 1.00 98.69 85 THR A C 1
ATOM 671 O O . THR A 1 85 ? 1.882 5.704 -15.010 1.00 98.69 85 THR A O 1
ATOM 674 N N . TYR A 1 86 ? 1.547 3.956 -13.633 1.00 98.44 86 TYR A N 1
ATOM 675 C CA . TYR A 1 86 ? 2.968 3.640 -13.500 1.00 98.44 86 TYR A CA 1
ATOM 676 C C . TYR A 1 86 ? 3.570 3.330 -14.868 1.00 98.44 86 TYR A C 1
ATOM 678 O O . TYR A 1 86 ? 4.535 3.978 -15.266 1.00 98.44 86 TYR A O 1
ATOM 686 N N . GLU A 1 87 ? 2.968 2.407 -15.620 1.00 97.75 87 GLU A N 1
ATOM 687 C CA . GLU A 1 87 ? 3.528 1.978 -16.905 1.00 97.75 87 GLU A CA 1
ATOM 688 C C . GLU A 1 87 ? 3.516 3.089 -17.959 1.00 97.75 87 GLU A C 1
ATOM 690 O O . GLU A 1 87 ? 4.442 3.217 -18.758 1.00 97.75 87 GLU A O 1
ATOM 695 N N . ARG A 1 88 ? 2.511 3.967 -17.911 1.00 98.50 88 ARG A N 1
ATOM 696 C CA . ARG A 1 88 ? 2.441 5.161 -18.759 1.00 98.50 88 ARG A CA 1
ATOM 697 C C . ARG A 1 88 ? 3.530 6.191 -18.440 1.00 98.50 88 ARG A C 1
ATOM 699 O O . ARG A 1 88 ? 3.979 6.884 -19.348 1.00 98.50 88 ARG A O 1
ATOM 706 N N . LEU A 1 89 ? 3.906 6.353 -17.169 1.00 98.19 89 LEU A N 1
ATOM 707 C CA . LEU A 1 89 ? 4.827 7.407 -16.718 1.00 98.19 89 LEU A CA 1
ATOM 708 C C . LEU A 1 89 ? 6.289 6.953 -16.635 1.00 98.19 89 LEU A C 1
ATOM 710 O O . LEU A 1 89 ? 7.183 7.766 -16.861 1.00 98.19 89 LEU A O 1
ATOM 714 N N . PHE A 1 90 ? 6.520 5.681 -16.312 1.00 97.06 90 PHE A N 1
ATOM 715 C CA . PHE A 1 90 ? 7.843 5.096 -16.081 1.00 97.06 90 PHE A CA 1
ATOM 716 C C . PHE A 1 90 ? 8.223 4.021 -17.111 1.00 97.06 90 PHE A C 1
ATOM 718 O O . PHE A 1 90 ? 9.350 3.530 -17.088 1.00 97.06 90 PHE A O 1
ATOM 725 N N . GLY A 1 91 ? 7.321 3.692 -18.040 1.00 97.12 91 GLY A N 1
ATOM 726 C CA . GLY A 1 91 ? 7.523 2.666 -19.060 1.00 97.12 91 GLY A CA 1
ATOM 727 C C . GLY A 1 91 ? 7.075 1.275 -18.612 1.00 97.12 91 GLY A C 1
ATOM 728 O O . GLY A 1 91 ? 6.641 1.067 -17.480 1.00 97.12 91 GLY A O 1
ATOM 729 N N . ASN A 1 92 ? 7.176 0.310 -19.528 1.00 95.38 92 ASN A N 1
ATOM 730 C CA . ASN A 1 92 ? 6.748 -1.069 -19.296 1.00 95.38 92 ASN A CA 1
ATOM 731 C C . ASN A 1 92 ? 7.425 -1.654 -18.045 1.00 95.38 92 ASN A C 1
ATOM 733 O O . ASN A 1 92 ? 8.653 -1.647 -17.927 1.00 95.38 92 ASN A O 1
ATOM 737 N N . SER A 1 93 ? 6.621 -2.189 -17.126 1.00 95.12 93 SER A N 1
ATOM 738 C CA . SER A 1 93 ? 7.125 -2.762 -15.881 1.00 95.12 93 SER A CA 1
ATOM 739 C C . SER A 1 93 ? 7.793 -4.126 -16.047 1.00 95.12 93 SER A C 1
ATOM 741 O O . SER A 1 93 ? 8.353 -4.642 -15.084 1.00 95.12 93 SER A O 1
ATOM 743 N N . ASN A 1 94 ? 7.726 -4.726 -17.239 1.00 96.50 94 ASN A N 1
ATOM 744 C CA . ASN A 1 94 ? 8.066 -6.121 -17.511 1.00 96.50 94 ASN A CA 1
ATOM 745 C C . ASN A 1 94 ? 7.314 -7.073 -16.569 1.00 96.50 94 ASN A C 1
ATOM 747 O O . ASN A 1 94 ? 7.910 -7.970 -15.972 1.00 96.50 94 ASN A O 1
ATOM 751 N N . ARG A 1 95 ? 6.002 -6.832 -16.405 1.00 96.75 95 ARG A N 1
ATOM 752 C CA . ARG A 1 95 ? 5.084 -7.619 -15.558 1.00 96.75 95 ARG A CA 1
ATOM 753 C C . ARG A 1 95 ? 5.458 -7.630 -14.070 1.00 96.75 95 ARG A C 1
ATOM 755 O O . ARG A 1 95 ? 5.050 -8.516 -13.326 1.00 96.75 95 ARG A O 1
ATOM 762 N N . LYS A 1 96 ? 6.238 -6.646 -13.608 1.00 97.31 96 LYS A N 1
ATOM 763 C CA . LYS A 1 96 ? 6.539 -6.472 -12.177 1.00 97.31 96 LYS A CA 1
ATOM 764 C C . LYS A 1 96 ? 5.363 -5.890 -11.401 1.00 97.31 96 LYS A C 1
ATOM 766 O O . LYS A 1 96 ? 5.251 -6.133 -10.201 1.00 97.31 96 LYS A O 1
ATOM 771 N N . LEU A 1 97 ? 4.482 -5.154 -12.074 1.00 98.44 97 LEU A N 1
ATOM 772 C CA . LEU A 1 97 ? 3.120 -4.954 -11.603 1.00 98.44 97 LEU A CA 1
ATOM 773 C C . LEU A 1 97 ? 2.297 -6.161 -12.040 1.00 98.44 97 LEU A C 1
ATOM 775 O O . LEU A 1 97 ? 2.334 -6.553 -13.204 1.00 98.44 97 LEU A O 1
ATOM 779 N N . THR A 1 98 ? 1.620 -6.782 -11.085 1.00 98.44 98 THR A N 1
ATOM 780 C CA . THR A 1 98 ? 0.866 -8.016 -11.330 1.00 98.44 98 THR A CA 1
ATOM 781 C C . THR A 1 98 ? -0.459 -7.743 -12.022 1.00 98.44 98 THR A C 1
ATOM 783 O O . THR A 1 98 ? -1.059 -6.688 -11.826 1.00 98.44 98 THR A O 1
ATOM 786 N N . ASP A 1 99 ? -0.925 -8.711 -12.813 1.00 98.31 99 ASP A N 1
ATOM 787 C CA . ASP A 1 99 ? -2.234 -8.639 -13.472 1.00 98.31 99 ASP A CA 1
ATOM 788 C C . ASP A 1 99 ? -3.367 -8.724 -12.430 1.00 98.31 99 ASP A C 1
ATOM 790 O O . ASP A 1 99 ? -4.382 -8.028 -12.523 1.00 98.31 99 ASP A O 1
ATOM 794 N N . ARG A 1 100 ? -3.172 -9.560 -11.400 1.00 98.50 100 ARG A N 1
ATOM 795 C CA . ARG A 1 100 ? -4.075 -9.707 -10.252 1.00 98.50 100 ARG A CA 1
ATOM 796 C C . ARG A 1 100 ? -3.919 -8.535 -9.283 1.00 98.50 100 ARG A C 1
ATOM 798 O O . ARG A 1 100 ? -2.820 -8.227 -8.836 1.00 98.50 100 ARG A O 1
ATOM 805 N N . ASP A 1 101 ? -5.036 -7.936 -8.875 1.00 98.81 101 ASP A N 1
ATOM 806 C CA . ASP A 1 101 ? -5.055 -6.897 -7.839 1.00 98.81 101 ASP A CA 1
ATOM 807 C C . ASP A 1 101 ? -5.296 -7.509 -6.451 1.00 98.81 101 ASP A C 1
ATOM 809 O O . ASP A 1 101 ? -6.410 -7.478 -5.920 1.00 98.81 101 ASP A O 1
ATOM 813 N N . LEU A 1 102 ? -4.240 -8.074 -5.855 1.00 98.81 102 LEU A N 1
ATOM 814 C CA . LEU A 1 102 ? -4.329 -8.756 -4.559 1.00 98.81 102 LEU A CA 1
ATOM 815 C C . LEU A 1 102 ? -4.803 -7.815 -3.442 1.00 98.81 102 LEU A C 1
ATOM 817 O O . LEU A 1 102 ? -5.560 -8.222 -2.561 1.00 98.81 102 LEU A O 1
ATOM 821 N N . VAL A 1 103 ? -4.383 -6.547 -3.479 1.00 98.81 103 VAL A N 1
ATOM 822 C CA . VAL A 1 103 ? -4.780 -5.542 -2.481 1.00 98.81 103 VAL A CA 1
ATOM 823 C C . VAL A 1 103 ? -6.280 -5.268 -2.555 1.00 98.81 103 VAL A C 1
ATOM 825 O O . VAL A 1 103 ? -6.940 -5.208 -1.517 1.00 98.81 103 VAL A O 1
ATOM 828 N N . LYS A 1 104 ? -6.840 -5.149 -3.765 1.00 98.81 104 LYS A N 1
ATOM 829 C CA . LYS A 1 104 ? -8.284 -4.966 -3.950 1.00 98.81 104 LYS A CA 1
ATOM 830 C C . LYS A 1 104 ? -9.078 -6.169 -3.443 1.00 98.81 104 LYS A C 1
ATOM 832 O O . LYS A 1 104 ? -10.069 -5.978 -2.742 1.00 98.81 104 LYS A O 1
ATOM 837 N N . GLU A 1 105 ? -8.643 -7.387 -3.765 1.00 98.81 105 GLU A N 1
ATOM 838 C CA . GLU A 1 105 ? -9.304 -8.616 -3.308 1.00 98.81 105 GLU A CA 1
ATOM 839 C C . GLU A 1 105 ? -9.283 -8.749 -1.780 1.00 98.81 105 GLU A C 1
ATOM 841 O O . GLU A 1 105 ? -10.332 -8.954 -1.169 1.00 98.81 105 GLU A O 1
ATOM 846 N N . LEU A 1 106 ? -8.121 -8.544 -1.146 1.00 98.88 106 LEU A N 1
ATOM 847 C CA . LEU A 1 106 ? -8.011 -8.500 0.316 1.00 98.88 106 LEU A CA 1
ATOM 848 C C . LEU A 1 106 ? -8.886 -7.397 0.912 1.00 98.88 106 LEU A C 1
ATOM 850 O O . LEU A 1 106 ? -9.499 -7.596 1.956 1.00 98.88 106 LEU A O 1
ATOM 854 N N . GLY A 1 107 ? -8.951 -6.237 0.260 1.00 98.69 107 GLY A N 1
ATOM 855 C CA . GLY A 1 107 ? -9.762 -5.113 0.707 1.00 98.69 107 GLY A CA 1
ATOM 856 C C . GLY A 1 107 ? -11.241 -5.478 0.796 1.00 98.69 107 GLY A C 1
ATOM 857 O O . GLY A 1 107 ? -11.866 -5.237 1.827 1.00 98.69 107 GLY A O 1
ATOM 858 N N . VAL A 1 108 ? -11.778 -6.107 -0.252 1.00 98.56 108 VAL A N 1
ATOM 859 C CA . VAL A 1 108 ? -13.169 -6.583 -0.287 1.00 98.56 108 VAL A CA 1
ATOM 860 C C . VAL A 1 108 ? -13.399 -7.671 0.764 1.00 98.56 108 VAL A C 1
ATOM 862 O O . VAL A 1 108 ? -14.321 -7.553 1.576 1.00 98.56 108 VAL A O 1
ATOM 865 N N . GLU A 1 109 ? -12.543 -8.694 0.790 1.00 98.81 109 GLU A N 1
ATOM 866 C CA . GLU A 1 109 ? -12.720 -9.855 1.664 1.00 98.81 109 GLU A CA 1
ATOM 867 C C . GLU A 1 109 ? -12.638 -9.474 3.147 1.00 98.81 109 GLU A C 1
ATOM 869 O O . GLU A 1 109 ? -13.540 -9.779 3.930 1.00 98.81 109 GLU A O 1
ATOM 874 N N . LEU A 1 110 ? -11.592 -8.750 3.551 1.00 98.81 110 LEU A N 1
ATOM 875 C CA . LEU A 1 110 ? -11.385 -8.374 4.950 1.00 98.81 110 LEU A CA 1
ATOM 876 C C . LEU A 1 110 ? -12.452 -7.395 5.438 1.00 98.81 110 LEU A C 1
ATOM 878 O O . LEU A 1 110 ? -12.947 -7.541 6.560 1.00 98.81 110 LEU A O 1
ATOM 882 N N . LYS A 1 111 ? -12.875 -6.451 4.587 1.00 98.12 111 LYS A N 1
ATOM 883 C CA . LYS A 1 111 ? -13.962 -5.523 4.920 1.00 98.12 111 LYS A CA 1
ATOM 884 C C . LYS A 1 111 ? -15.266 -6.269 5.203 1.00 98.12 111 LYS A C 1
ATOM 886 O O . LYS A 1 111 ? -15.944 -5.920 6.168 1.00 98.12 111 LYS A O 1
ATOM 891 N N . SER A 1 112 ? -15.586 -7.318 4.436 1.00 98.25 112 SER A N 1
ATOM 892 C CA . SER A 1 112 ? -16.782 -8.149 4.668 1.00 98.25 112 SER A CA 1
ATOM 893 C C . SER A 1 112 ? -16.782 -8.840 6.041 1.00 98.25 112 SER A C 1
ATOM 895 O O . SER A 1 112 ? -17.838 -9.088 6.620 1.00 98.25 112 SER A O 1
ATOM 897 N N . ARG A 1 113 ? -15.591 -9.072 6.605 1.00 98.38 113 ARG A N 1
ATOM 898 C CA . ARG A 1 113 ? -15.367 -9.714 7.909 1.00 98.38 113 ARG A CA 1
ATOM 899 C C . ARG A 1 113 ? -15.146 -8.715 9.048 1.00 98.38 113 ARG A C 1
ATOM 901 O O . ARG A 1 113 ? -14.841 -9.112 10.169 1.00 98.38 113 ARG A O 1
ATOM 908 N N . GLY A 1 114 ? -15.273 -7.415 8.775 1.00 97.88 114 GLY A N 1
ATOM 909 C CA . GLY A 1 114 ? -15.031 -6.354 9.756 1.00 97.88 114 GLY A CA 1
ATOM 910 C C . GLY A 1 114 ? -13.552 -6.131 10.097 1.00 97.88 114 GLY A C 1
ATOM 911 O O . GLY A 1 114 ? -13.255 -5.462 11.086 1.00 97.88 114 GLY A O 1
ATOM 912 N N . ILE A 1 115 ? -12.630 -6.658 9.289 1.00 98.62 115 ILE A N 1
ATOM 913 C CA . ILE A 1 115 ? -11.182 -6.509 9.456 1.00 98.62 115 ILE A CA 1
ATOM 914 C C . ILE A 1 115 ? -10.712 -5.352 8.576 1.00 98.62 115 ILE A C 1
ATOM 916 O O . ILE A 1 115 ? -10.980 -5.303 7.376 1.00 98.62 115 ILE A O 1
ATOM 920 N N . LYS A 1 116 ? -9.994 -4.394 9.161 1.00 98.56 116 LYS A N 1
ATOM 921 C CA . LYS A 1 116 ? -9.498 -3.235 8.411 1.00 98.56 116 LYS A CA 1
ATOM 922 C C . LYS A 1 116 ? -8.214 -3.586 7.667 1.00 98.56 116 LYS A C 1
ATOM 924 O O . LYS A 1 116 ? -7.216 -3.936 8.293 1.00 98.56 116 LYS A O 1
ATOM 929 N N . LEU A 1 117 ? -8.221 -3.462 6.342 1.00 98.81 117 LEU A N 1
ATOM 930 C CA . LEU A 1 117 ? -6.999 -3.573 5.552 1.00 98.81 117 LEU A CA 1
ATOM 931 C C . LEU A 1 117 ? -6.186 -2.280 5.645 1.00 98.81 117 LEU A C 1
ATOM 933 O O . LEU A 1 117 ? -6.702 -1.178 5.447 1.00 98.81 117 LEU A O 1
ATOM 937 N N . CYS A 1 118 ? -4.897 -2.438 5.887 1.00 98.75 118 CYS A N 1
ATOM 938 C CA . CYS A 1 118 ? -3.889 -1.400 5.846 1.00 98.75 118 CYS A CA 1
ATOM 939 C C . CYS A 1 118 ? -2.795 -1.807 4.850 1.00 98.75 118 CYS A C 1
ATOM 941 O O . CYS A 1 118 ? -2.544 -2.992 4.626 1.00 98.75 118 CYS A O 1
ATOM 943 N N . VAL A 1 119 ? -2.126 -0.830 4.250 1.00 98.75 119 VAL A N 1
ATOM 944 C CA . VAL A 1 119 ? -1.125 -1.073 3.209 1.00 98.75 119 VAL A CA 1
ATOM 945 C C . VAL A 1 119 ? 0.200 -0.409 3.542 1.00 98.75 119 VAL A C 1
ATOM 947 O O . VAL A 1 119 ? 0.249 0.633 4.197 1.00 98.75 119 VAL A O 1
ATOM 950 N N . TYR A 1 120 ? 1.281 -1.022 3.080 1.00 97.88 120 TYR A N 1
ATOM 951 C CA . TYR A 1 120 ? 2.638 -0.503 3.182 1.00 97.88 120 TYR A CA 1
ATOM 952 C C . TYR A 1 120 ? 3.214 -0.206 1.802 1.00 97.88 120 TYR A C 1
ATOM 954 O O . TYR A 1 120 ? 3.049 -0.996 0.866 1.00 97.88 120 TYR A O 1
ATOM 962 N N . LEU A 1 121 ? 3.953 0.899 1.720 1.00 97.00 121 LEU A N 1
ATOM 963 C CA . LEU A 1 121 ? 4.755 1.280 0.563 1.00 97.00 121 LEU A CA 1
ATOM 964 C C . LEU A 1 121 ? 6.030 2.000 1.044 1.00 97.00 121 LEU A C 1
ATOM 966 O O . LEU A 1 121 ? 5.957 2.785 1.991 1.00 97.00 121 LEU A O 1
ATOM 970 N N . PRO A 1 122 ? 7.201 1.808 0.416 1.00 94.62 122 PRO A N 1
ATOM 971 C CA . PRO A 1 122 ? 8.320 2.717 0.637 1.00 94.62 122 PRO A CA 1
ATOM 972 C C . PRO A 1 122 ? 7.963 4.141 0.174 1.00 94.62 122 PRO A C 1
ATOM 974 O O . PRO A 1 122 ? 7.032 4.347 -0.603 1.00 94.62 122 PRO A O 1
ATOM 977 N N . ALA A 1 123 ? 8.721 5.140 0.624 1.00 94.25 123 ALA A N 1
ATOM 978 C CA . ALA A 1 123 ? 8.593 6.540 0.225 1.00 94.25 123 ALA A CA 1
ATOM 979 C C . ALA A 1 123 ? 9.060 6.770 -1.227 1.00 94.25 123 ALA A C 1
ATOM 981 O O . ALA A 1 123 ? 10.069 7.424 -1.497 1.00 94.25 123 ALA A O 1
ATOM 982 N N . VAL A 1 124 ? 8.322 6.187 -2.169 1.00 94.38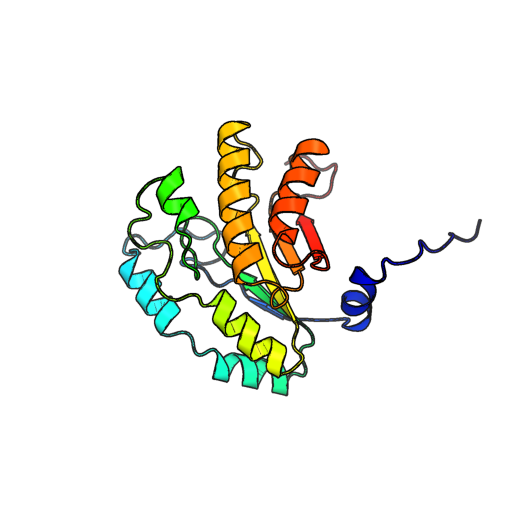 124 VAL A N 1
ATOM 983 C CA . VAL A 1 124 ? 8.587 6.213 -3.607 1.00 94.38 124 VAL A CA 1
ATOM 984 C C . VAL A 1 124 ? 8.639 7.646 -4.125 1.00 94.38 124 VAL A C 1
ATOM 986 O O . VAL A 1 124 ? 7.768 8.455 -3.820 1.00 94.38 124 VAL A O 1
ATOM 989 N N . GLY A 1 125 ? 9.699 7.982 -4.863 1.00 94.00 125 GLY A N 1
ATOM 990 C CA . GLY A 1 125 ? 9.875 9.296 -5.485 1.00 94.00 125 GLY A CA 1
ATOM 991 C C . GLY A 1 125 ? 10.052 10.483 -4.533 1.00 94.00 125 GLY A C 1
ATOM 992 O O . GLY A 1 125 ? 10.305 11.587 -5.004 1.00 94.00 125 GLY A O 1
ATOM 993 N N . SER A 1 126 ? 9.948 10.317 -3.209 1.00 90.62 126 SER A N 1
ATOM 994 C CA . SER A 1 126 ? 9.870 11.457 -2.278 1.00 90.62 126 SER A CA 1
ATOM 995 C C . SER A 1 126 ? 11.173 12.258 -2.163 1.00 90.62 126 SER A C 1
ATOM 997 O O . SER A 1 126 ? 11.170 13.357 -1.606 1.00 90.62 126 SER A O 1
ATOM 999 N N . ARG A 1 127 ? 12.292 11.687 -2.624 1.00 90.94 127 ARG A N 1
ATOM 1000 C CA . ARG A 1 127 ? 13.637 12.293 -2.633 1.00 90.94 127 ARG A CA 1
ATOM 1001 C C . ARG A 1 127 ? 14.064 12.773 -4.022 1.00 90.94 127 ARG A C 1
ATOM 1003 O O . ARG A 1 127 ? 15.144 13.333 -4.160 1.00 90.94 127 ARG A O 1
ATOM 1010 N N . GLU A 1 128 ? 13.231 12.532 -5.026 1.00 94.31 128 GLU A N 1
ATOM 1011 C CA . GLU A 1 128 ? 13.532 12.810 -6.426 1.00 94.31 128 GLU A CA 1
ATOM 1012 C C . GLU A 1 128 ? 13.092 14.227 -6.819 1.00 94.31 128 GLU A C 1
ATOM 1014 O O . GLU A 1 128 ? 12.576 14.990 -5.996 1.00 94.31 128 GLU A O 1
ATOM 1019 N N . SER A 1 129 ? 13.269 14.586 -8.092 1.00 96.12 129 SER A N 1
ATOM 1020 C CA . SER A 1 129 ? 12.800 15.863 -8.640 1.00 96.12 129 SER A CA 1
ATOM 1021 C C . SER A 1 129 ? 11.281 16.038 -8.493 1.00 96.12 129 SER A C 1
ATOM 1023 O O . SER A 1 129 ? 10.528 15.064 -8.437 1.00 96.12 129 SER A O 1
ATOM 1025 N N . LEU A 1 130 ? 10.801 17.287 -8.502 1.00 95.88 130 LEU A N 1
ATOM 1026 C CA . LEU A 1 130 ? 9.364 17.594 -8.439 1.00 95.88 130 LEU A CA 1
ATOM 1027 C C . LEU A 1 130 ? 8.562 16.878 -9.542 1.00 95.88 130 LEU A C 1
ATOM 1029 O O . LEU A 1 130 ? 7.437 16.443 -9.311 1.00 95.88 130 LEU A O 1
ATOM 1033 N N . GLN A 1 131 ? 9.150 16.708 -10.728 1.00 97.56 131 GLN A N 1
ATOM 1034 C CA . GLN A 1 131 ? 8.531 15.957 -11.819 1.00 97.56 131 GLN A CA 1
ATOM 1035 C C . GLN A 1 131 ? 8.272 14.498 -11.419 1.00 97.56 131 GLN A C 1
ATOM 1037 O O . GLN A 1 131 ? 7.146 14.021 -11.553 1.00 97.56 131 GLN A O 1
ATOM 1042 N N . ILE A 1 132 ? 9.286 13.814 -10.883 1.00 97.56 132 ILE A N 1
ATOM 1043 C CA . ILE A 1 132 ? 9.180 12.415 -10.447 1.00 97.56 132 ILE A CA 1
ATOM 1044 C C . ILE A 1 132 ? 8.233 12.297 -9.246 1.00 97.56 132 ILE A C 1
ATOM 1046 O O . ILE A 1 132 ? 7.430 11.366 -9.180 1.00 97.56 132 ILE A O 1
ATOM 1050 N N . GLN A 1 133 ? 8.255 13.267 -8.326 1.00 98.00 133 GLN A N 1
ATOM 1051 C CA . GLN A 1 133 ? 7.301 13.331 -7.216 1.00 98.00 133 GLN A CA 1
ATOM 1052 C C . GLN A 1 133 ? 5.853 13.412 -7.720 1.00 98.00 133 GLN A C 1
ATOM 1054 O O . GLN A 1 133 ? 5.003 12.656 -7.256 1.00 98.00 133 GLN A O 1
ATOM 1059 N N . ASN A 1 134 ? 5.574 14.280 -8.695 1.00 98.44 134 ASN A N 1
ATOM 1060 C CA . ASN A 1 134 ? 4.240 14.427 -9.282 1.00 98.44 134 ASN A CA 1
ATOM 1061 C C . ASN A 1 134 ? 3.796 13.165 -10.035 1.00 98.44 134 ASN A C 1
ATOM 1063 O O . ASN A 1 134 ? 2.613 12.829 -10.037 1.00 98.44 134 ASN A O 1
ATOM 1067 N N . GLN A 1 135 ? 4.726 12.449 -10.670 1.00 98.69 135 GLN A N 1
ATOM 1068 C CA . GLN A 1 135 ? 4.429 11.171 -11.316 1.00 98.69 135 GLN A CA 1
ATOM 1069 C C . GLN A 1 135 ? 4.054 10.098 -10.288 1.00 98.69 135 GLN A C 1
ATOM 1071 O O . GLN A 1 135 ? 3.027 9.437 -10.436 1.00 98.69 135 GLN A O 1
ATOM 1076 N N . TRP A 1 136 ? 4.817 9.973 -9.200 1.00 98.25 136 TRP A N 1
ATOM 1077 C CA . TRP A 1 136 ? 4.498 9.031 -8.125 1.00 98.25 136 TRP A CA 1
ATOM 1078 C C . TRP A 1 136 ? 3.188 9.357 -7.409 1.00 98.25 136 TRP A C 1
ATOM 1080 O O . TRP A 1 136 ? 2.428 8.442 -7.101 1.00 98.25 136 TRP A O 1
ATOM 1090 N N . GLN A 1 137 ? 2.865 10.637 -7.209 1.00 98.69 137 GLN A N 1
ATOM 1091 C CA . GLN A 1 137 ? 1.557 11.041 -6.682 1.00 98.69 137 GLN A CA 1
ATOM 1092 C C . GLN A 1 137 ? 0.405 10.552 -7.575 1.00 98.69 137 GLN A C 1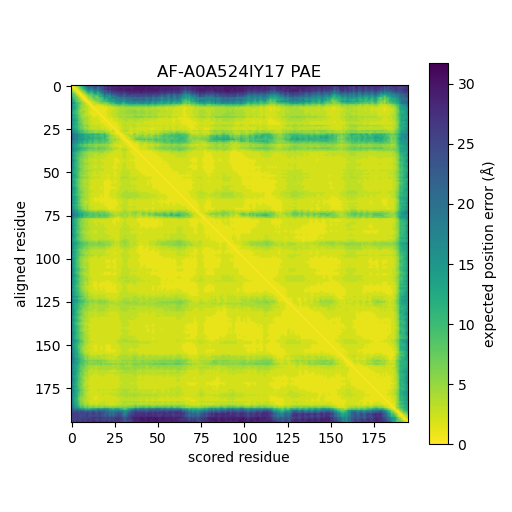
ATOM 1094 O O . GLN A 1 137 ? -0.604 10.087 -7.049 1.00 98.69 137 GLN A O 1
ATOM 1099 N N . GLN A 1 138 ? 0.550 10.579 -8.906 1.00 98.88 138 GLN A N 1
ATOM 1100 C CA . GLN A 1 138 ? -0.463 10.029 -9.820 1.00 98.88 138 GLN A CA 1
ATOM 1101 C C . GLN A 1 138 ? -0.581 8.502 -9.700 1.00 98.88 138 GLN A C 1
ATOM 1103 O O . GLN A 1 138 ? -1.694 7.985 -9.634 1.00 98.88 138 GLN A O 1
ATOM 1108 N N . VAL A 1 139 ? 0.547 7.785 -9.613 1.00 98.81 139 VAL A N 1
ATOM 1109 C CA . VAL A 1 139 ? 0.568 6.324 -9.396 1.00 98.81 139 VAL A CA 1
ATOM 1110 C C . VAL A 1 139 ? -0.169 5.958 -8.106 1.00 98.81 139 VAL A C 1
ATOM 1112 O O . VAL A 1 139 ? -1.061 5.111 -8.111 1.00 98.81 139 VAL A O 1
ATOM 1115 N N . ILE A 1 140 ? 0.166 6.637 -7.008 1.00 98.81 140 ILE A N 1
ATOM 1116 C CA . ILE A 1 140 ? -0.464 6.449 -5.698 1.00 98.81 140 ILE A CA 1
ATOM 1117 C C . ILE A 1 140 ? -1.962 6.768 -5.758 1.00 98.81 140 ILE A C 1
ATOM 1119 O O . ILE A 1 140 ? -2.768 6.016 -5.214 1.00 98.81 140 ILE A O 1
ATOM 1123 N N . THR A 1 141 ? -2.335 7.858 -6.434 1.00 98.94 141 THR A N 1
ATOM 1124 C CA . THR A 1 141 ? -3.734 8.279 -6.591 1.00 98.94 141 THR A CA 1
ATOM 1125 C C . THR A 1 141 ? -4.556 7.203 -7.295 1.00 98.94 141 THR A C 1
ATOM 1127 O O . THR A 1 141 ? -5.656 6.900 -6.844 1.00 98.94 141 THR A O 1
ATOM 1130 N N . GLU A 1 142 ? -4.028 6.578 -8.352 1.00 98.88 142 GLU A N 1
ATOM 1131 C CA . GLU A 1 142 ? -4.724 5.499 -9.062 1.00 98.88 142 GLU A CA 1
ATOM 1132 C C . GLU A 1 142 ? -5.034 4.309 -8.137 1.00 98.88 142 GLU A C 1
ATOM 1134 O O . GLU A 1 142 ? -6.173 3.838 -8.102 1.00 98.88 142 GLU A O 1
ATOM 1139 N N . TRP A 1 143 ? -4.054 3.855 -7.348 1.00 98.81 143 TRP A N 1
ATOM 1140 C CA . TRP A 1 143 ? -4.275 2.805 -6.350 1.00 98.81 143 TRP A CA 1
ATOM 1141 C C . TRP A 1 143 ? -5.279 3.231 -5.279 1.00 98.81 143 TRP A C 1
ATOM 1143 O O . TRP A 1 143 ? -6.230 2.501 -5.005 1.00 98.81 143 TRP A O 1
ATOM 1153 N N . SER A 1 144 ? -5.100 4.425 -4.708 1.00 98.88 144 SER A N 1
ATOM 1154 C CA . SER A 1 144 ? -5.978 4.956 -3.664 1.00 98.88 144 SER A CA 1
ATOM 1155 C C . SER A 1 144 ? -7.431 5.016 -4.136 1.00 98.88 144 SER A C 1
ATOM 1157 O O . SER A 1 144 ? -8.302 4.445 -3.484 1.00 98.88 144 SER A O 1
ATOM 1159 N N . VAL A 1 145 ? -7.692 5.615 -5.304 1.00 98.88 145 VAL A N 1
ATOM 1160 C CA . VAL A 1 145 ? -9.035 5.711 -5.903 1.00 98.88 145 VAL A CA 1
ATOM 1161 C C . VAL A 1 145 ? -9.627 4.333 -6.178 1.00 98.88 145 VAL A C 1
ATOM 1163 O O . VAL A 1 145 ? -10.794 4.101 -5.868 1.00 98.88 145 VAL A O 1
ATOM 1166 N N . ARG A 1 146 ? -8.840 3.400 -6.727 1.00 98.75 146 ARG A N 1
ATOM 1167 C CA . ARG A 1 146 ? -9.332 2.057 -7.060 1.00 98.75 146 ARG A CA 1
ATOM 1168 C C . ARG A 1 146 ? -9.728 1.249 -5.827 1.00 98.75 146 ARG A C 1
ATOM 1170 O O . ARG A 1 146 ? -10.716 0.518 -5.881 1.00 98.75 146 ARG A O 1
ATOM 1177 N N . TRP A 1 147 ? -8.944 1.324 -4.754 1.00 98.75 147 TRP A N 1
ATOM 1178 C CA . TRP A 1 147 ? -9.213 0.569 -3.528 1.00 98.75 147 TRP A CA 1
ATOM 1179 C C . TRP A 1 147 ? -10.239 1.258 -2.627 1.00 98.75 147 TRP A C 1
ATOM 1181 O O . TRP A 1 147 ? -10.930 0.587 -1.855 1.00 98.75 147 TRP A O 1
ATOM 1191 N N . GLY A 1 148 ? -10.365 2.581 -2.746 1.00 98.44 148 GLY A N 1
ATOM 1192 C CA . GLY A 1 148 ? -11.367 3.380 -2.060 1.00 98.44 148 GLY A CA 1
ATOM 1193 C C . GLY A 1 148 ? -11.368 3.149 -0.551 1.00 98.44 148 GLY A C 1
ATOM 1194 O O . GL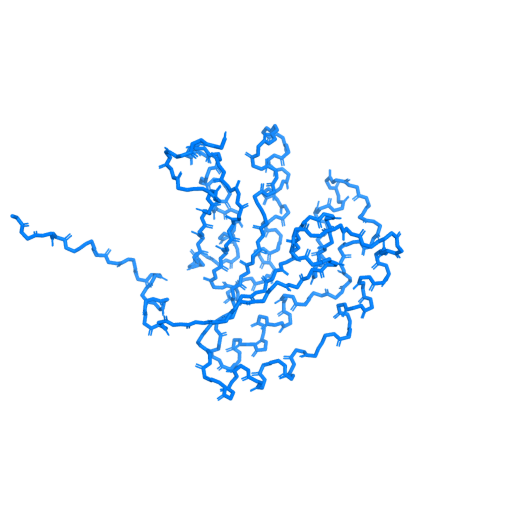Y A 1 148 ? -10.326 3.036 0.098 1.00 98.44 148 GLY A O 1
ATOM 1195 N N . ASP A 1 149 ? -12.565 3.018 0.011 1.00 97.19 149 ASP A N 1
ATOM 1196 C CA . ASP A 1 149 ? -12.795 2.820 1.443 1.00 97.19 149 ASP A CA 1
ATOM 1197 C C . ASP A 1 149 ? -12.454 1.405 1.961 1.00 97.19 149 ASP A C 1
ATOM 1199 O O . ASP A 1 149 ? -12.685 1.100 3.133 1.00 97.19 149 ASP A O 1
ATOM 1203 N N . SER A 1 150 ? -11.894 0.531 1.116 1.00 98.19 150 SER A N 1
ATOM 1204 C CA . SER A 1 150 ? -11.395 -0.781 1.547 1.00 98.19 150 SER A CA 1
ATOM 1205 C C . SER A 1 150 ? -10.038 -0.673 2.253 1.00 98.19 150 SER A C 1
ATOM 1207 O O . SER A 1 150 ? -9.731 -1.487 3.126 1.00 98.19 150 SER A O 1
ATOM 1209 N N . VAL A 1 151 ? -9.246 0.363 1.946 1.00 98.44 151 VAL A N 1
ATOM 1210 C CA . VAL A 1 151 ? -7.970 0.654 2.616 1.00 98.44 151 VAL A CA 1
ATOM 1211 C C . VAL A 1 151 ? -8.173 1.712 3.698 1.00 98.44 151 VAL A C 1
ATOM 1213 O O . VAL A 1 151 ? -8.699 2.796 3.453 1.00 98.44 151 VAL A O 1
ATOM 1216 N N . HIS A 1 152 ? -7.745 1.381 4.915 1.00 98.00 152 HIS A N 1
ATOM 1217 C CA . HIS A 1 152 ? -7.987 2.162 6.129 1.00 98.00 152 HIS A CA 1
ATOM 1218 C C . HIS A 1 152 ? -6.742 2.870 6.670 1.00 98.00 152 HIS A C 1
ATOM 1220 O O . HIS A 1 152 ? -6.862 3.817 7.456 1.00 98.00 152 HIS A O 1
ATOM 1226 N N . ALA A 1 153 ? -5.548 2.409 6.293 1.00 98.19 153 ALA A N 1
ATOM 1227 C CA . ALA A 1 153 ? -4.303 3.079 6.631 1.00 98.19 153 ALA A CA 1
ATOM 1228 C C . ALA A 1 153 ? -3.206 2.810 5.599 1.00 98.19 153 ALA A C 1
ATOM 1230 O O . ALA A 1 153 ? -3.106 1.709 5.062 1.00 98.19 153 ALA A O 1
ATOM 1231 N N . TRP A 1 154 ? -2.339 3.801 5.415 1.00 98.50 154 TRP A N 1
ATOM 1232 C CA . TRP A 1 154 ? -1.096 3.722 4.656 1.00 98.50 154 TRP A CA 1
ATOM 1233 C C . TRP A 1 154 ? 0.097 3.905 5.595 1.00 98.50 154 TRP A C 1
ATOM 1235 O O . TRP A 1 154 ? 0.163 4.892 6.335 1.00 98.50 154 TRP A O 1
ATOM 1245 N N . TRP A 1 155 ? 1.048 2.975 5.548 1.00 97.75 155 TRP A N 1
ATOM 1246 C CA . TRP A 1 155 ? 2.348 3.087 6.205 1.00 97.75 155 TRP A CA 1
ATOM 1247 C C . TRP A 1 155 ? 3.433 3.345 5.166 1.00 97.75 155 TRP A C 1
ATOM 1249 O O . TRP A 1 155 ? 3.720 2.477 4.342 1.00 97.75 155 TRP A O 1
ATOM 1259 N N . ILE A 1 156 ? 4.024 4.538 5.209 1.00 97.12 156 ILE A N 1
ATOM 1260 C CA . ILE A 1 156 ? 4.995 4.994 4.216 1.00 97.12 156 ILE A CA 1
ATOM 1261 C C . ILE A 1 156 ? 6.385 5.019 4.830 1.00 97.12 156 ILE A C 1
ATOM 1263 O O . ILE A 1 156 ? 6.666 5.838 5.704 1.00 97.12 156 ILE A O 1
ATOM 1267 N N . ASP A 1 157 ? 7.249 4.120 4.377 1.00 92.56 157 ASP A N 1
ATOM 1268 C CA . ASP A 1 157 ? 8.543 3.876 5.010 1.00 92.56 157 ASP A CA 1
ATOM 1269 C C . ASP A 1 157 ? 9.706 4.622 4.350 1.00 92.56 157 ASP A C 1
ATOM 1271 O O . ASP A 1 157 ? 9.793 4.721 3.129 1.00 92.56 157 ASP A O 1
ATOM 1275 N N . GLY A 1 158 ? 10.620 5.153 5.158 1.00 91.38 158 GLY A N 1
ATOM 1276 C CA . GLY A 1 158 ? 11.762 5.952 4.710 1.00 91.38 158 GLY A CA 1
ATOM 1277 C C . GLY A 1 158 ? 11.421 7.372 4.235 1.00 91.38 158 GLY A C 1
ATOM 1278 O O . GLY A 1 158 ? 12.233 7.985 3.525 1.00 91.38 158 GLY A O 1
ATOM 1279 N N . PHE A 1 159 ? 10.254 7.914 4.614 1.00 91.94 159 PHE A N 1
ATOM 1280 C CA . PHE A 1 159 ? 9.818 9.259 4.221 1.00 91.94 159 PHE A CA 1
ATOM 1281 C C . PHE A 1 159 ? 10.552 10.331 5.040 1.00 91.94 159 PHE A C 1
ATOM 1283 O O . PHE A 1 159 ? 10.093 10.766 6.094 1.00 91.94 159 PHE A O 1
ATOM 1290 N N . ILE A 1 160 ? 11.715 10.757 4.547 1.00 90.25 160 ILE A N 1
ATOM 1291 C CA . ILE A 1 160 ? 12.578 11.753 5.212 1.00 90.25 160 ILE A CA 1
ATOM 1292 C C . ILE A 1 160 ? 12.391 13.184 4.689 1.00 90.25 160 ILE A C 1
ATOM 1294 O O . ILE A 1 160 ? 13.001 14.107 5.219 1.00 90.25 160 ILE A O 1
ATOM 1298 N N . ASN A 1 161 ? 11.584 13.385 3.640 1.00 88.50 161 ASN A N 1
ATOM 1299 C CA . ASN A 1 161 ? 11.355 14.716 3.082 1.00 88.50 161 ASN A CA 1
ATOM 1300 C C . ASN A 1 161 ? 10.552 15.558 4.088 1.00 88.50 161 ASN A C 1
ATOM 1302 O O . ASN A 1 161 ? 9.436 15.192 4.463 1.00 88.50 161 ASN A O 1
ATOM 1306 N N . THR A 1 162 ? 11.137 16.659 4.560 1.00 89.19 162 THR A N 1
ATOM 1307 C CA . THR A 1 162 ? 10.566 17.522 5.604 1.00 89.19 162 THR A CA 1
ATOM 1308 C C . THR A 1 162 ? 9.703 18.659 5.058 1.00 89.19 162 THR A C 1
ATOM 1310 O O . THR A 1 162 ? 9.033 19.331 5.848 1.00 89.19 162 THR A O 1
ATOM 1313 N N . ASP A 1 163 ? 9.666 18.855 3.735 1.00 92.69 163 ASP A N 1
ATOM 1314 C CA . ASP A 1 163 ? 8.840 19.872 3.089 1.00 92.69 163 ASP A CA 1
ATOM 1315 C C . ASP A 1 163 ? 7.352 19.562 3.309 1.00 92.69 163 ASP A C 1
ATOM 1317 O O . ASP A 1 163 ? 6.835 18.504 2.935 1.00 92.69 163 ASP A O 1
ATOM 1321 N N . LYS A 1 164 ? 6.644 20.506 3.934 1.00 93.56 164 LYS A N 1
ATOM 1322 C CA . LYS A 1 164 ? 5.224 20.366 4.273 1.00 93.56 164 LYS A CA 1
ATOM 1323 C C . LYS A 1 164 ? 4.312 20.354 3.055 1.00 93.56 164 LYS A C 1
ATOM 1325 O O . LYS A 1 164 ? 3.274 19.697 3.106 1.00 93.56 164 LYS A O 1
ATOM 1330 N N . THR A 1 165 ? 4.700 21.018 1.975 1.00 95.25 165 THR A N 1
ATOM 1331 C CA . THR A 1 165 ? 3.973 21.006 0.704 1.00 95.25 165 THR A CA 1
ATOM 1332 C C . THR A 1 165 ? 4.068 19.627 0.067 1.00 95.25 165 THR A C 1
ATOM 1334 O O . THR A 1 165 ? 3.047 19.057 -0.310 1.00 95.25 165 THR A O 1
ATOM 1337 N N . VAL A 1 166 ? 5.269 19.040 0.045 1.00 94.25 166 VAL A N 1
ATOM 1338 C CA . VAL A 1 166 ? 5.482 17.681 -0.476 1.00 94.25 166 VAL A CA 1
ATOM 1339 C C . VAL A 1 166 ? 4.766 16.649 0.397 1.00 94.25 166 VAL A C 1
ATOM 1341 O O . VAL A 1 166 ? 4.017 15.824 -0.122 1.00 94.25 166 VAL A O 1
ATOM 1344 N N . GLN A 1 167 ? 4.916 16.718 1.726 1.00 94.75 167 GLN A N 1
ATOM 1345 C CA . GLN A 1 167 ? 4.197 15.838 2.660 1.00 94.75 167 GLN A CA 1
ATOM 1346 C C . GLN A 1 167 ? 2.684 15.905 2.452 1.00 94.75 167 GLN A C 1
ATOM 1348 O O . GLN A 1 167 ? 2.019 14.869 2.444 1.00 94.75 167 GLN A O 1
ATOM 1353 N N . LYS A 1 168 ? 2.138 17.114 2.270 1.00 96.62 168 LYS A N 1
ATOM 1354 C CA . LYS A 1 168 ? 0.713 17.302 2.010 1.00 96.62 168 LYS A CA 1
ATOM 1355 C C . LYS A 1 168 ? 0.303 16.692 0.669 1.00 96.62 168 LYS A C 1
ATOM 1357 O O . LYS A 1 168 ? -0.660 15.940 0.654 1.00 96.62 168 LYS A O 1
ATOM 1362 N N . ALA A 1 169 ? 1.032 16.959 -0.412 1.00 97.94 169 ALA A N 1
ATOM 1363 C CA . ALA A 1 169 ? 0.702 16.440 -1.740 1.00 97.94 169 ALA A CA 1
ATOM 1364 C C . ALA A 1 169 ? 0.692 14.901 -1.776 1.00 97.94 169 ALA A C 1
ATOM 1366 O O . ALA A 1 169 ? -0.244 14.289 -2.287 1.00 97.94 169 ALA A O 1
ATOM 1367 N N . TYR A 1 170 ? 1.678 14.259 -1.141 1.00 98.31 170 TYR A N 1
ATOM 1368 C CA . TYR A 1 170 ? 1.676 12.804 -0.973 1.00 98.31 170 TYR A CA 1
ATOM 1369 C C . TYR A 1 170 ? 0.513 12.327 -0.098 1.00 98.31 170 TYR A C 1
ATOM 1371 O O . TYR A 1 170 ? -0.161 11.362 -0.448 1.00 98.31 170 TYR A O 1
ATOM 1379 N N . ALA A 1 171 ? 0.245 12.992 1.030 1.00 98.00 171 ALA A N 1
ATOM 1380 C CA . ALA A 1 171 ? -0.871 12.627 1.899 1.00 98.00 171 ALA A CA 1
ATOM 1381 C C . ALA A 1 171 ? -2.233 12.747 1.194 1.00 98.00 171 ALA A C 1
ATOM 1383 O O . ALA A 1 171 ? -3.102 11.910 1.428 1.00 98.00 171 ALA A O 1
ATOM 1384 N N . ASP A 1 172 ? -2.407 13.751 0.334 1.00 98.56 172 ASP A N 1
ATOM 1385 C CA . ASP A 1 172 ? -3.602 13.922 -0.491 1.00 98.56 172 ASP A CA 1
ATOM 1386 C C . ASP A 1 172 ? -3.722 12.777 -1.513 1.00 98.56 172 ASP A C 1
ATOM 1388 O O . ASP A 1 172 ? -4.792 12.183 -1.628 1.00 98.56 172 ASP A O 1
ATOM 1392 N N . ALA A 1 173 ? -2.622 12.384 -2.170 1.00 98.81 173 ALA A N 1
ATOM 1393 C CA . ALA A 1 173 ? -2.603 11.242 -3.089 1.00 98.81 173 ALA A CA 1
ATOM 1394 C C . ALA A 1 173 ? -3.000 9.924 -2.394 1.00 98.81 173 ALA A C 1
ATOM 1396 O O . ALA A 1 173 ? -3.834 9.179 -2.907 1.00 98.81 173 ALA A O 1
ATOM 1397 N N . TYR A 1 174 ? -2.467 9.646 -1.197 1.00 98.56 174 TYR A N 1
ATOM 1398 C CA . TYR A 1 174 ? -2.845 8.454 -0.422 1.00 98.56 174 TYR A CA 1
ATOM 1399 C C . TYR A 1 174 ? -4.319 8.470 0.008 1.00 98.56 174 TYR A C 1
ATOM 1401 O O . TYR A 1 174 ? -4.941 7.410 0.104 1.00 98.56 174 TYR A O 1
ATOM 1409 N N . ARG A 1 175 ? -4.897 9.656 0.236 1.00 98.25 175 ARG A N 1
ATOM 1410 C CA . ARG A 1 175 ? -6.301 9.848 0.637 1.00 98.25 175 ARG A CA 1
ATOM 1411 C C . ARG A 1 175 ? -7.285 9.976 -0.523 1.00 98.25 175 ARG A C 1
ATOM 1413 O O . ARG A 1 175 ? -8.482 10.053 -0.266 1.00 98.25 175 ARG A O 1
ATOM 1420 N N . ALA A 1 176 ? -6.821 9.986 -1.770 1.00 98.69 176 ALA A N 1
ATOM 1421 C CA . ALA A 1 176 ? -7.651 10.323 -2.922 1.00 98.69 176 ALA A CA 1
ATOM 1422 C C . ALA A 1 176 ? -8.918 9.457 -3.065 1.00 98.69 176 ALA A C 1
ATOM 1424 O O . ALA A 1 176 ? -9.973 9.985 -3.405 1.00 98.69 176 ALA A O 1
ATOM 1425 N N . GLY A 1 177 ? -8.844 8.152 -2.777 1.00 98.12 177 GLY A N 1
ATOM 1426 C CA . GLY A 1 177 ? -10.014 7.264 -2.785 1.00 98.12 177 GLY A CA 1
ATOM 1427 C C . GLY A 1 177 ? -10.727 7.105 -1.445 1.00 98.12 177 GLY A C 1
ATOM 1428 O O . GLY A 1 177 ? -11.864 6.640 -1.412 1.00 98.12 177 GLY A O 1
ATOM 1429 N N . ASN A 1 178 ? -10.086 7.485 -0.339 1.00 97.69 178 ASN A N 1
ATOM 1430 C CA . ASN A 1 178 ? -10.668 7.432 0.999 1.00 97.69 178 ASN A CA 1
ATOM 1431 C C . ASN A 1 178 ? -10.128 8.583 1.861 1.00 97.69 178 ASN A C 1
ATOM 1433 O O . ASN A 1 178 ? -9.070 8.433 2.478 1.00 97.69 178 ASN A O 1
ATOM 1437 N N . PRO A 1 179 ? -10.851 9.713 1.964 1.00 96.06 179 PRO A N 1
ATOM 1438 C CA . PRO A 1 179 ? -10.435 10.854 2.782 1.00 96.06 179 PRO A CA 1
ATOM 1439 C C . PRO A 1 179 ? -10.193 10.513 4.261 1.00 96.06 179 PRO A C 1
ATOM 1441 O O . PRO A 1 179 ? -9.378 11.161 4.920 1.00 96.06 179 PRO A O 1
ATOM 1444 N N . GLU A 1 180 ? -10.848 9.465 4.767 1.00 94.75 180 GLU A N 1
ATOM 1445 C CA . GLU A 1 180 ? -10.760 9.019 6.159 1.00 94.75 180 GLU A CA 1
ATOM 1446 C C . GLU A 1 180 ? -9.584 8.059 6.412 1.00 94.75 180 GLU A C 1
ATOM 1448 O O . GLU A 1 180 ? -9.311 7.722 7.570 1.00 94.75 180 GLU A O 1
ATOM 1453 N N . THR A 1 181 ? -8.860 7.617 5.368 1.00 96.69 181 THR A N 1
ATOM 1454 C CA . THR A 1 181 ? -7.709 6.725 5.560 1.00 96.69 181 THR A CA 1
ATOM 1455 C C . THR A 1 181 ? -6.620 7.416 6.375 1.00 96.69 181 THR A C 1
ATOM 1457 O O . THR A 1 181 ? -6.271 8.593 6.189 1.00 96.69 181 THR A O 1
ATOM 1460 N N . LEU A 1 182 ? -6.027 6.652 7.287 1.00 97.25 182 LEU A N 1
ATOM 1461 C CA . LEU A 1 182 ? -4.846 7.094 8.008 1.00 97.25 182 LEU A CA 1
ATOM 1462 C C . LEU A 1 182 ? -3.639 7.078 7.068 1.00 97.25 182 LEU A C 1
ATOM 1464 O O . LEU A 1 182 ? -3.531 6.225 6.191 1.00 97.25 182 LEU A O 1
ATOM 1468 N N . VAL A 1 183 ? -2.723 8.024 7.258 1.00 96.88 183 VAL A N 1
ATOM 1469 C CA . VAL A 1 183 ? -1.452 8.086 6.528 1.00 96.88 183 VAL A CA 1
ATOM 1470 C C . VAL A 1 183 ? -0.363 8.340 7.554 1.00 96.88 183 VAL A C 1
ATOM 1472 O O . VAL A 1 183 ? -0.434 9.325 8.293 1.00 96.88 183 VAL A O 1
ATOM 1475 N N . SER A 1 184 ? 0.612 7.439 7.617 1.00 95.00 184 SER A N 1
ATOM 1476 C CA . SER A 1 184 ? 1.759 7.523 8.516 1.00 95.00 184 SER A CA 1
ATOM 1477 C C . SER A 1 184 ? 3.044 7.611 7.702 1.00 95.00 184 SER A C 1
ATOM 1479 O O . SER A 1 184 ? 3.330 6.722 6.902 1.00 95.00 184 SER A O 1
ATOM 1481 N N . PHE A 1 185 ? 3.817 8.674 7.918 1.00 94.38 185 PHE A N 1
ATOM 1482 C CA . PHE A 1 185 ? 5.158 8.836 7.360 1.00 94.38 185 PHE A CA 1
ATOM 1483 C C . PHE A 1 185 ? 6.185 8.366 8.392 1.00 94.38 185 PHE A C 1
ATOM 1485 O O . PHE A 1 185 ? 6.394 9.031 9.407 1.00 94.38 185 PHE A O 1
ATOM 1492 N N . ASN A 1 186 ? 6.814 7.221 8.139 1.00 91.00 186 ASN A N 1
ATOM 1493 C CA . ASN A 1 186 ? 7.902 6.691 8.950 1.00 91.00 186 ASN A CA 1
ATOM 1494 C C . ASN A 1 186 ? 9.254 7.107 8.341 1.00 91.00 186 ASN A C 1
ATOM 1496 O O . ASN A 1 186 ? 9.563 6.677 7.232 1.00 91.00 186 ASN A O 1
ATOM 1500 N N . PRO A 1 18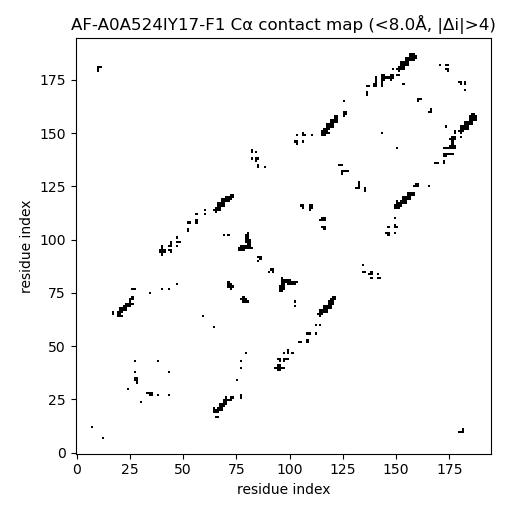7 ? 10.092 7.902 9.028 1.00 84.94 187 PRO A N 1
ATOM 1501 C CA . PRO A 1 187 ? 11.405 8.291 8.508 1.00 84.94 187 PRO A CA 1
ATOM 1502 C C . PRO A 1 187 ? 12.465 7.175 8.605 1.00 84.94 187 PRO A C 1
ATOM 1504 O O . PRO A 1 187 ? 13.516 7.292 7.981 1.00 84.94 187 PRO A O 1
ATOM 1507 N N . GLY A 1 188 ? 12.213 6.094 9.357 1.00 66.94 188 GLY A N 1
ATOM 1508 C CA . GLY A 1 188 ? 13.134 4.952 9.501 1.00 66.94 188 GLY A CA 1
ATOM 1509 C C . GLY A 1 188 ? 14.272 5.149 10.515 1.00 66.94 188 GLY A C 1
ATOM 1510 O O . GLY A 1 188 ? 14.962 4.190 10.857 1.00 66.94 188 GLY A O 1
ATOM 1511 N N . THR A 1 189 ? 14.443 6.359 11.051 1.00 56.34 189 THR A N 1
ATOM 1512 C CA . THR A 1 189 ? 15.314 6.671 12.194 1.00 56.34 189 THR A CA 1
ATOM 1513 C C . THR A 1 189 ? 14.591 7.607 13.165 1.00 56.34 189 THR A C 1
ATOM 1515 O O . THR A 1 189 ? 13.723 8.379 12.744 1.00 56.34 189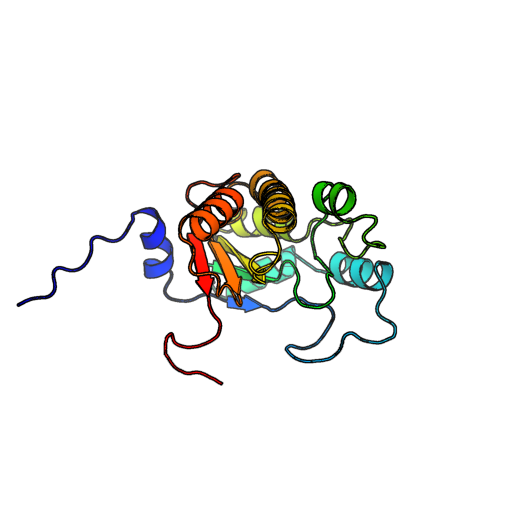 THR A O 1
ATOM 1518 N N . PRO A 1 190 ? 14.915 7.584 14.471 1.00 47.88 190 PRO A N 1
ATOM 1519 C CA . PRO A 1 190 ? 14.506 8.659 15.362 1.00 47.88 190 PRO A CA 1
ATOM 1520 C C . PRO A 1 190 ? 15.021 9.985 14.797 1.00 47.88 190 PRO A C 1
ATOM 1522 O O . PRO A 1 190 ? 16.192 10.091 14.427 1.00 47.88 190 PRO A O 1
ATOM 1525 N N . VAL A 1 191 ? 14.156 10.997 14.739 1.00 42.81 191 VAL A N 1
ATOM 1526 C CA . VAL A 1 191 ? 14.573 12.379 14.477 1.00 42.81 191 VAL A CA 1
ATOM 1527 C C . VAL A 1 191 ? 15.709 12.709 15.457 1.00 42.81 191 VAL A C 1
ATOM 1529 O O . VAL A 1 191 ? 15.473 12.736 16.661 1.00 42.81 191 VAL A O 1
ATOM 1532 N N . GLY A 1 192 ? 16.934 12.910 14.958 1.00 41.41 192 GLY A N 1
ATOM 1533 C CA . GLY A 1 192 ? 18.083 13.326 15.776 1.00 41.41 192 GLY A CA 1
ATOM 1534 C C . GLY A 1 192 ? 19.214 12.313 15.987 1.00 41.41 192 GLY A C 1
ATOM 1535 O O . GLY A 1 192 ? 20.138 12.633 16.727 1.00 41.41 192 GLY A O 1
ATOM 1536 N N . ILE A 1 193 ? 19.209 11.139 15.346 1.00 37.91 193 ILE A N 1
ATOM 1537 C CA . ILE A 1 193 ? 20.394 10.261 15.325 1.00 37.91 193 ILE A CA 1
ATOM 1538 C C . ILE A 1 193 ? 20.835 10.065 13.873 1.00 37.91 193 ILE A C 1
ATOM 1540 O O . ILE A 1 193 ? 20.186 9.353 13.105 1.00 37.91 193 ILE A O 1
ATOM 1544 N N . ASN A 1 194 ? 21.927 10.735 13.498 1.00 38.44 194 ASN A N 1
ATOM 1545 C CA . ASN A 1 194 ? 22.633 10.467 12.247 1.00 38.44 194 ASN A CA 1
ATOM 1546 C C . ASN A 1 194 ? 23.247 9.061 12.316 1.00 38.44 194 ASN A C 1
ATOM 1548 O O . ASN A 1 194 ? 23.773 8.673 13.360 1.00 38.44 194 ASN A O 1
ATOM 1552 N N . ARG A 1 195 ? 23.153 8.311 11.215 1.00 45.59 195 ARG A N 1
ATOM 1553 C CA . ARG A 1 195 ? 23.994 7.131 10.988 1.00 45.59 195 ARG A CA 1
ATOM 1554 C C . ARG A 1 195 ? 25.375 7.565 10.528 1.00 45.59 195 ARG A C 1
ATOM 1556 O O . ARG A 1 195 ? 25.431 8.578 9.794 1.00 45.59 195 ARG A O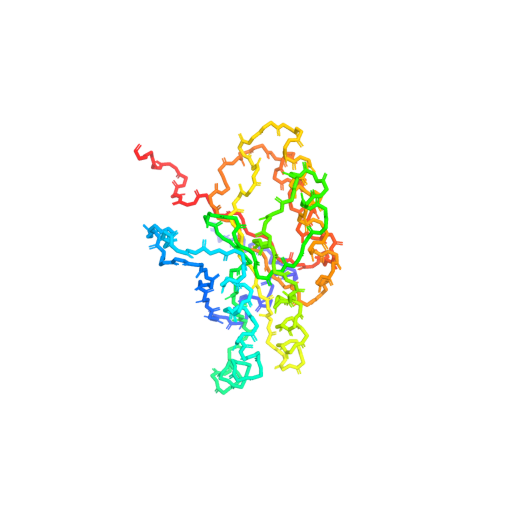 1
#

pLDDT: mean 92.09, std 13.19, range [37.91, 98.94]

Sequence (195 aa):
MPSTAKKLSPTTKWLRDAKWGLFTHYMVHMPSGPIPDDMTGDIWNDKVNSFQVDKLADQLTALKVPYFFITIGQGGNYYCSPNATYERLFGNSNRKLTDRDLVKELGVELKSRGIKLCVYLPAVGSRESLQIQNQWQQVITEWSVRWGDSVHAWWIDGFINTDKTVQKAYADAYRAGNPETLVSFNPGTPVGINR